Protein AF-A0A6J0RKH7-F1 (afdb_monomer_lite)

Structure (mmCIF, N/CA/C/O backbone):
data_AF-A0A6J0RKH7-F1
#
_entry.id   AF-A0A6J0RKH7-F1
#
loop_
_atom_site.group_PDB
_atom_site.id
_atom_site.type_symbol
_atom_site.label_atom_id
_atom_site.label_alt_id
_atom_site.label_comp_id
_atom_site.label_asym_id
_atom_site.label_entity_id
_atom_site.label_seq_id
_atom_site.pdbx_PDB_ins_code
_atom_site.Cartn_x
_atom_site.Cartn_y
_atom_site.Cartn_z
_atom_site.occupancy
_atom_site.B_iso_or_equiv
_atom_site.auth_seq_id
_atom_site.auth_comp_id
_atom_site.auth_asym_id
_atom_site.auth_atom_id
_atom_site.pdbx_PDB_model_num
ATOM 1 N N . MET A 1 1 ? 40.308 31.514 -19.635 1.00 60.50 1 MET A N 1
ATOM 2 C CA . MET A 1 1 ? 39.894 30.374 -18.777 1.00 60.50 1 MET A CA 1
ATOM 3 C C . MET A 1 1 ? 38.457 29.921 -19.047 1.00 60.50 1 MET A C 1
ATOM 5 O O . MET A 1 1 ? 38.252 28.717 -19.112 1.00 60.50 1 MET A O 1
ATOM 9 N N . LEU A 1 2 ? 37.500 30.824 -19.318 1.00 57.53 2 LEU A N 1
ATOM 10 C CA . LEU A 1 2 ? 36.112 30.461 -19.668 1.00 57.53 2 LEU A CA 1
ATOM 11 C C . LEU A 1 2 ? 35.968 29.536 -20.896 1.00 57.53 2 LEU A C 1
ATOM 13 O O . LEU A 1 2 ? 35.188 28.592 -20.856 1.00 57.53 2 LEU A O 1
ATOM 17 N N . LEU A 1 3 ? 36.764 29.734 -21.955 1.00 52.84 3 LEU A N 1
ATOM 18 C CA . LEU A 1 3 ? 36.674 28.907 -23.171 1.00 52.84 3 LEU A CA 1
ATOM 19 C C . LEU A 1 3 ? 37.065 27.434 -22.934 1.00 52.84 3 LEU A C 1
ATOM 21 O O . LEU A 1 3 ? 36.465 26.540 -23.517 1.00 52.84 3 LEU A O 1
ATOM 25 N N . LYS A 1 4 ? 38.017 27.162 -22.027 1.00 55.16 4 LYS A N 1
ATOM 26 C CA . LYS A 1 4 ? 38.410 25.788 -21.658 1.00 55.16 4 LYS A CA 1
ATOM 27 C C . LYS A 1 4 ? 37.327 25.083 -20.828 1.00 55.16 4 LYS A C 1
ATOM 29 O O . LYS A 1 4 ? 37.136 23.887 -21.008 1.00 55.16 4 LYS A O 1
ATOM 34 N N . MET A 1 5 ? 36.593 25.824 -19.987 1.00 59.97 5 MET A N 1
ATOM 35 C CA . MET A 1 5 ? 35.476 25.280 -19.200 1.00 59.97 5 MET A CA 1
ATOM 36 C C . MET A 1 5 ? 34.247 24.939 -20.060 1.00 59.97 5 MET A C 1
ATOM 38 O O . MET A 1 5 ? 33.588 23.927 -19.823 1.00 59.97 5 MET A O 1
ATOM 42 N N . LEU A 1 6 ? 33.966 25.736 -21.097 1.00 59.28 6 LEU A N 1
ATOM 43 C CA . LEU A 1 6 ? 32.881 25.460 -22.048 1.00 59.28 6 LEU A CA 1
ATOM 44 C C . LEU A 1 6 ? 33.163 24.219 -22.910 1.00 59.28 6 LEU A C 1
ATOM 46 O O . LEU A 1 6 ? 32.256 23.427 -23.155 1.00 59.28 6 LEU A O 1
ATOM 50 N N . ILE A 1 7 ? 34.423 24.009 -23.311 1.00 64.06 7 ILE A N 1
ATOM 51 C CA . ILE A 1 7 ? 34.843 22.814 -24.062 1.00 64.06 7 ILE A CA 1
ATOM 52 C C . ILE A 1 7 ? 34.733 21.552 -23.190 1.00 64.06 7 ILE A C 1
ATOM 54 O O . ILE A 1 7 ? 34.280 20.520 -23.670 1.00 64.06 7 ILE A O 1
ATOM 58 N N . SER A 1 8 ? 35.072 21.610 -21.897 1.00 63.50 8 SER A N 1
ATOM 59 C CA . SER A 1 8 ? 34.894 20.453 -21.005 1.00 63.50 8 SER A CA 1
ATOM 60 C C . SER A 1 8 ? 33.424 20.078 -20.779 1.00 63.50 8 SER A C 1
ATOM 62 O O . SER A 1 8 ? 33.112 18.893 -20.705 1.00 63.50 8 SER A O 1
ATOM 64 N N . LEU A 1 9 ? 32.510 21.054 -20.712 1.00 61.41 9 LEU A N 1
ATOM 65 C CA . LEU A 1 9 ? 31.075 20.802 -20.512 1.00 61.41 9 LEU A CA 1
ATOM 66 C C . LEU A 1 9 ? 30.407 20.187 -21.755 1.00 61.41 9 LEU A C 1
ATOM 68 O O . LEU A 1 9 ? 29.564 19.292 -21.639 1.00 61.41 9 LEU A O 1
ATOM 72 N N . SER A 1 10 ? 30.794 20.646 -22.950 1.00 64.38 10 SER A N 1
ATOM 73 C CA . SER A 1 10 ? 30.272 20.115 -24.214 1.00 64.38 10 SER A CA 1
ATOM 74 C C . SER A 1 10 ? 30.791 18.706 -24.498 1.00 64.38 10 SER A C 1
ATOM 76 O O . SER A 1 10 ? 30.010 17.846 -24.901 1.00 64.38 10 SER A O 1
ATOM 78 N N . VAL A 1 11 ? 32.067 18.433 -24.207 1.00 62.44 11 VAL A N 1
ATOM 79 C CA . VAL A 1 11 ? 32.654 17.088 -24.308 1.00 62.44 11 VAL A CA 1
ATOM 80 C C . VAL A 1 11 ? 32.016 16.132 -23.295 1.00 62.44 11 VAL A C 1
ATOM 82 O O . VAL A 1 11 ? 31.722 14.991 -23.632 1.00 62.44 11 VAL A O 1
ATOM 85 N N . LEU A 1 12 ? 31.715 16.587 -22.075 1.00 59.66 12 LEU A N 1
ATOM 86 C CA . LEU A 1 12 ? 31.004 15.758 -21.098 1.00 59.66 12 LEU A CA 1
ATOM 87 C C . LEU A 1 12 ? 29.595 15.384 -21.594 1.00 59.66 12 LEU A C 1
ATOM 89 O O . LEU A 1 12 ? 29.190 14.229 -21.495 1.00 59.66 12 LEU A O 1
ATOM 93 N N . SER A 1 13 ? 28.878 16.334 -22.200 1.00 57.38 13 SER A N 1
ATOM 94 C CA . SER A 1 13 ? 27.532 16.109 -22.747 1.00 57.38 13 SER A CA 1
ATOM 95 C C . SER A 1 13 ? 27.529 15.134 -23.932 1.00 57.38 13 SER A C 1
ATOM 97 O O . SER A 1 13 ? 26.639 14.292 -24.041 1.00 57.38 13 SER A O 1
ATOM 99 N N . THR A 1 14 ? 28.535 15.190 -24.810 1.00 58.41 14 THR A N 1
ATOM 100 C CA . THR A 1 14 ? 28.646 14.241 -25.930 1.00 58.41 14 THR A CA 1
ATOM 101 C C . THR A 1 14 ? 29.027 12.836 -25.463 1.00 58.41 14 THR A C 1
ATOM 103 O O . THR A 1 14 ? 28.493 11.863 -25.990 1.00 58.41 14 THR A O 1
ATOM 106 N N . VAL A 1 15 ? 29.865 12.702 -24.430 1.00 54.69 15 VAL A N 1
ATOM 107 C CA . VAL A 1 15 ? 30.224 11.400 -23.837 1.00 54.69 15 VAL A CA 1
ATOM 108 C C . VAL A 1 15 ? 29.037 10.758 -23.096 1.00 54.69 15 VAL A C 1
ATOM 110 O O . VAL A 1 15 ? 28.834 9.544 -23.202 1.00 54.69 15 VAL A O 1
ATOM 113 N N . ILE A 1 16 ? 28.190 11.552 -22.425 1.00 53.47 16 ILE A N 1
ATOM 114 C CA . ILE A 1 16 ? 26.927 11.074 -21.826 1.00 53.47 16 ILE A CA 1
ATOM 115 C C . ILE A 1 16 ? 25.991 10.515 -22.912 1.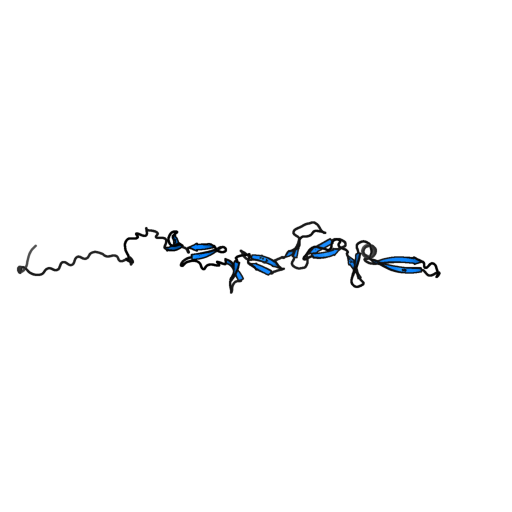00 53.47 16 ILE A C 1
ATOM 117 O O . ILE A 1 16 ? 25.418 9.437 -22.743 1.00 53.47 16 ILE A O 1
ATOM 121 N N . ASN A 1 17 ? 25.893 11.184 -24.064 1.00 49.06 17 ASN A N 1
ATOM 122 C CA . ASN A 1 17 ? 25.061 10.730 -25.185 1.00 49.06 17 ASN A CA 1
ATOM 123 C C . ASN A 1 17 ? 25.571 9.434 -25.850 1.00 49.06 17 ASN A C 1
ATOM 125 O O . ASN A 1 17 ? 24.768 8.665 -26.371 1.00 49.06 17 ASN A O 1
ATOM 129 N N . LEU A 1 18 ? 26.880 9.145 -25.813 1.00 50.97 18 LEU A N 1
ATOM 130 C CA . LEU A 1 18 ? 27.443 7.908 -26.381 1.00 50.97 18 LEU A CA 1
ATOM 131 C C . LEU A 1 18 ? 27.245 6.665 -25.493 1.00 50.97 18 LEU A C 1
ATOM 133 O O . LEU A 1 18 ? 27.292 5.546 -25.997 1.00 50.97 18 LEU A O 1
ATOM 137 N N . THR A 1 19 ? 27.031 6.839 -24.187 1.00 53.91 19 THR A N 1
ATOM 138 C CA . THR A 1 19 ? 26.958 5.739 -23.201 1.00 53.91 19 THR A CA 1
ATOM 139 C C . THR A 1 19 ? 25.534 5.405 -22.741 1.00 53.91 19 THR A C 1
ATOM 141 O O . THR A 1 19 ? 25.337 4.433 -22.016 1.00 53.91 19 THR A O 1
ATOM 144 N N . THR A 1 20 ? 24.529 6.163 -23.189 1.00 62.16 20 THR A N 1
ATOM 145 C CA . THR A 1 20 ? 23.122 6.038 -22.753 1.00 62.16 20 THR A CA 1
ATOM 146 C C . THR A 1 20 ? 22.148 5.666 -23.876 1.00 62.16 20 THR A C 1
ATOM 148 O O . THR A 1 20 ? 20.932 5.720 -23.686 1.00 62.16 20 THR A O 1
ATOM 151 N N . SER A 1 21 ? 22.648 5.260 -25.050 1.00 77.50 21 SER A N 1
ATOM 152 C CA . SER A 1 21 ? 21.770 4.880 -26.161 1.00 77.50 21 SER A CA 1
ATOM 153 C C . SER A 1 21 ? 20.966 3.619 -25.826 1.00 77.50 21 SER A C 1
ATOM 155 O O . SER A 1 21 ? 21.530 2.558 -25.572 1.00 77.50 21 SER A O 1
ATOM 157 N N . GLN A 1 22 ? 19.638 3.731 -25.858 1.00 89.44 22 GLN A N 1
ATOM 158 C CA . GLN A 1 22 ? 18.698 2.621 -25.629 1.00 89.44 22 GLN A CA 1
ATOM 159 C C . GLN A 1 22 ? 18.588 1.712 -26.871 1.00 89.44 22 GLN A C 1
ATOM 161 O O . GLN A 1 22 ? 18.232 0.533 -26.777 1.00 89.44 22 GLN A O 1
ATOM 166 N N . SER A 1 23 ? 18.960 2.257 -28.035 1.00 92.56 23 SER A N 1
ATOM 167 C CA . SER A 1 23 ? 18.924 1.604 -29.344 1.00 92.56 23 SER A CA 1
ATOM 168 C C . SER A 1 23 ? 20.335 1.424 -29.907 1.00 92.56 23 SER A C 1
ATOM 170 O O . SER A 1 23 ? 21.159 2.339 -29.901 1.00 92.56 23 SER A O 1
ATOM 172 N N . CYS A 1 24 ? 20.601 0.234 -30.426 1.00 90.75 24 CYS A N 1
ATOM 173 C CA . CYS A 1 24 ? 21.854 -0.204 -31.020 1.00 90.75 24 CYS A CA 1
ATOM 174 C C . CYS A 1 24 ? 21.627 -0.535 -32.503 1.00 90.75 24 CYS A C 1
ATOM 176 O O . CYS A 1 24 ? 20.501 -0.785 -32.934 1.00 90.75 24 CYS A O 1
ATOM 178 N N . THR A 1 25 ? 22.692 -0.546 -33.307 1.00 90.94 25 THR A N 1
ATOM 179 C CA . THR A 1 25 ? 22.610 -0.937 -34.722 1.00 90.94 25 THR A CA 1
ATOM 180 C C . THR A 1 25 ? 23.636 -2.010 -35.057 1.00 90.94 25 THR A C 1
ATOM 182 O O . THR A 1 25 ? 24.748 -2.009 -34.533 1.00 90.94 25 THR A O 1
ATOM 185 N N . LYS A 1 26 ? 23.266 -2.947 -35.934 1.00 90.62 26 LYS A N 1
ATOM 186 C CA . LYS A 1 26 ? 24.167 -3.967 -36.489 1.00 90.62 26 LYS A CA 1
ATOM 187 C C . LYS A 1 26 ? 24.161 -3.879 -38.012 1.00 90.62 26 LYS A C 1
ATOM 189 O O . LYS A 1 26 ? 23.120 -3.642 -38.623 1.00 90.62 26 LYS A O 1
ATOM 194 N N . LYS A 1 27 ? 25.322 -4.084 -38.638 1.00 90.44 27 LYS A N 1
ATOM 195 C CA . LYS A 1 27 ? 25.435 -4.179 -40.099 1.00 90.44 27 LYS A CA 1
ATOM 196 C C . LYS A 1 27 ? 25.226 -5.627 -40.522 1.00 90.44 27 LYS A C 1
ATOM 198 O O . LYS A 1 27 ? 25.991 -6.504 -40.127 1.00 90.44 27 LYS A O 1
ATOM 203 N N . ARG A 1 28 ? 24.213 -5.875 -41.345 1.00 84.94 28 ARG A N 1
ATOM 204 C CA . ARG A 1 28 ? 23.954 -7.168 -41.973 1.00 84.94 28 ARG A CA 1
ATOM 205 C C . ARG A 1 28 ? 24.349 -7.075 -43.445 1.00 84.94 28 ARG A C 1
ATOM 207 O O . ARG A 1 28 ? 23.846 -6.224 -44.174 1.00 84.94 28 ARG A O 1
ATOM 214 N N . ARG A 1 29 ? 25.277 -7.932 -43.876 1.00 82.94 29 ARG A N 1
ATOM 215 C CA . ARG A 1 29 ? 25.676 -8.043 -45.285 1.00 82.94 29 ARG A CA 1
ATOM 216 C C . ARG A 1 29 ? 24.746 -9.032 -45.981 1.00 82.94 29 ARG A C 1
ATOM 218 O O . ARG A 1 29 ? 24.657 -10.182 -45.548 1.00 82.94 29 ARG A O 1
ATOM 225 N N . ASP A 1 30 ? 24.080 -8.604 -47.047 1.00 81.75 30 ASP A N 1
ATOM 226 C CA . ASP A 1 30 ? 23.293 -9.513 -47.875 1.00 81.75 30 ASP A CA 1
ATOM 227 C C . ASP A 1 30 ? 24.241 -10.341 -48.757 1.00 81.75 30 ASP A C 1
ATOM 229 O O . ASP A 1 30 ? 25.153 -9.819 -49.387 1.00 81.75 30 ASP A O 1
ATOM 233 N N . LYS A 1 31 ? 24.071 -11.668 -48.791 1.00 81.12 31 LYS A N 1
ATOM 234 C CA . LYS A 1 31 ? 24.980 -12.556 -49.547 1.00 81.12 31 LYS A CA 1
ATOM 235 C C . LYS A 1 31 ? 24.792 -12.447 -51.070 1.00 81.12 31 LYS A C 1
ATOM 237 O O . LYS A 1 31 ? 25.692 -12.800 -51.822 1.00 81.12 31 LYS A O 1
ATOM 242 N N . TYR A 1 32 ? 23.628 -11.968 -51.510 1.00 81.38 32 TYR A N 1
ATOM 243 C CA . TYR A 1 32 ? 23.196 -11.966 -52.916 1.00 81.38 32 TYR A CA 1
ATOM 244 C C . TYR A 1 32 ? 23.136 -10.573 -53.552 1.00 81.38 32 TYR A C 1
ATOM 246 O O . TYR A 1 32 ? 23.024 -10.453 -54.768 1.00 81.38 32 TYR A O 1
ATOM 254 N N . LYS A 1 33 ? 23.212 -9.515 -52.745 1.00 77.31 33 LYS A N 1
ATOM 255 C CA . LYS A 1 33 ? 23.342 -8.129 -53.196 1.00 77.31 33 LYS A CA 1
ATOM 256 C C . LYS A 1 33 ? 24.586 -7.584 -52.516 1.00 77.31 33 LYS A C 1
ATOM 258 O O . LYS A 1 33 ? 24.729 -7.787 -51.320 1.00 77.31 33 LYS A O 1
ATOM 263 N N . TYR A 1 34 ? 25.467 -6.896 -53.238 1.00 79.12 34 TYR A N 1
ATOM 264 C CA . TYR A 1 34 ? 26.626 -6.170 -52.682 1.00 79.12 34 TYR A CA 1
ATOM 265 C C . TYR A 1 34 ? 26.200 -4.975 -51.784 1.00 79.12 34 TYR A C 1
ATOM 267 O O . TYR A 1 34 ? 26.840 -3.930 -51.756 1.00 79.12 34 TYR A O 1
ATOM 275 N N . ASP A 1 35 ? 25.094 -5.123 -51.060 1.00 83.19 35 ASP A N 1
ATOM 276 C CA . ASP A 1 35 ? 24.411 -4.131 -50.250 1.00 83.19 35 ASP A CA 1
ATOM 277 C C . ASP A 1 35 ? 24.558 -4.500 -48.764 1.00 83.19 35 ASP A C 1
ATOM 279 O O . ASP A 1 35 ? 24.538 -5.673 -48.372 1.00 83.19 35 ASP A O 1
ATOM 283 N N . THR A 1 36 ? 24.769 -3.487 -47.927 1.00 84.06 36 THR A N 1
ATOM 284 C CA . THR A 1 36 ? 24.934 -3.643 -46.478 1.00 84.06 36 THR A CA 1
ATOM 285 C C . THR A 1 36 ? 23.805 -2.903 -45.790 1.00 84.06 36 THR A C 1
ATOM 287 O O . THR A 1 36 ? 23.757 -1.676 -45.813 1.00 84.06 36 THR A O 1
ATOM 290 N N . ARG A 1 37 ? 22.914 -3.645 -45.134 1.00 85.69 37 ARG A N 1
ATOM 291 C CA . ARG A 1 37 ? 21.775 -3.072 -44.418 1.00 85.69 37 ARG A CA 1
ATOM 292 C C . ARG A 1 37 ? 22.127 -2.846 -42.956 1.00 85.69 37 ARG A C 1
ATOM 294 O O . ARG A 1 37 ? 22.734 -3.704 -42.315 1.00 85.69 37 ARG A O 1
ATOM 301 N N . THR A 1 38 ? 21.724 -1.700 -42.423 1.00 88.25 38 THR A N 1
ATOM 302 C CA . THR A 1 38 ? 21.826 -1.400 -40.992 1.00 88.25 38 THR A CA 1
ATOM 303 C C . THR A 1 38 ? 20.489 -1.716 -40.338 1.00 88.25 38 THR A C 1
ATOM 305 O O . THR A 1 38 ? 19.468 -1.153 -40.716 1.00 88.25 38 THR A O 1
ATOM 308 N N . GLU A 1 39 ? 20.491 -2.624 -39.369 1.00 89.00 39 GLU A N 1
ATOM 309 C CA . GLU A 1 39 ? 19.303 -3.028 -38.615 1.00 89.00 39 GLU A CA 1
ATOM 310 C C . GLU A 1 39 ? 19.404 -2.474 -37.191 1.00 89.00 39 GLU A C 1
ATOM 312 O O . GLU A 1 39 ? 20.446 -2.630 -36.544 1.00 89.00 39 GLU A O 1
ATOM 317 N N . SER A 1 40 ? 18.347 -1.817 -36.710 1.00 89.81 40 SER A N 1
ATOM 318 C CA . SER A 1 40 ? 18.253 -1.327 -35.334 1.00 89.81 40 SER A CA 1
ATOM 319 C C . SER A 1 40 ? 17.665 -2.391 -34.406 1.00 89.81 40 SER A C 1
ATOM 321 O O . SER A 1 40 ? 16.797 -3.171 -34.790 1.00 89.81 40 SER A O 1
ATOM 323 N N . TYR A 1 41 ? 18.155 -2.436 -33.172 1.00 91.12 41 TYR A N 1
ATOM 324 C CA . TYR A 1 41 ? 17.668 -3.323 -32.118 1.00 91.12 41 TYR A CA 1
ATOM 325 C C . TYR A 1 41 ? 17.915 -2.689 -30.744 1.00 91.12 41 TYR A C 1
ATOM 327 O O . TYR A 1 41 ? 18.723 -1.772 -30.623 1.00 91.12 41 TYR A O 1
ATOM 335 N N . CYS A 1 42 ? 17.238 -3.157 -29.698 1.00 93.31 42 CYS A N 1
ATOM 336 C CA . CYS A 1 42 ? 17.449 -2.619 -28.354 1.00 93.31 42 CYS A CA 1
ATOM 337 C C . CYS A 1 42 ? 18.785 -3.085 -27.768 1.00 93.31 42 CYS A C 1
ATOM 339 O O . CYS A 1 42 ? 19.150 -4.257 -27.887 1.00 93.31 42 CYS A O 1
ATOM 341 N N . CYS A 1 43 ? 19.521 -2.166 -27.144 1.00 92.50 43 CYS A N 1
ATOM 342 C CA . CYS A 1 43 ? 20.785 -2.494 -26.491 1.00 92.50 43 CYS A CA 1
ATOM 343 C C . CYS A 1 43 ? 20.570 -3.437 -25.291 1.00 92.50 43 CYS A C 1
ATOM 345 O O . CYS A 1 43 ? 19.451 -3.621 -24.807 1.00 92.50 43 CYS A O 1
ATOM 347 N N . ALA A 1 44 ? 21.651 -4.042 -24.788 1.00 90.69 44 ALA A N 1
ATOM 348 C CA . ALA A 1 44 ? 21.582 -4.944 -23.639 1.00 90.69 44 ALA A CA 1
ATOM 349 C C . ALA A 1 44 ? 20.910 -4.262 -22.433 1.00 90.69 44 ALA A C 1
ATOM 351 O O . ALA A 1 44 ? 21.258 -3.141 -22.069 1.00 90.69 44 ALA A O 1
ATOM 352 N N . GLY A 1 45 ? 19.943 -4.949 -21.821 1.00 90.88 45 GLY A N 1
ATOM 353 C CA . GLY A 1 45 ? 19.157 -4.396 -20.720 1.00 90.88 45 GLY A CA 1
ATOM 354 C C . GLY A 1 45 ? 17.945 -3.566 -21.146 1.00 90.88 45 GLY A C 1
ATOM 355 O O . GLY A 1 45 ? 17.230 -3.096 -20.270 1.00 90.88 45 GLY A O 1
ATOM 356 N N . TYR A 1 46 ? 17.672 -3.421 -22.444 1.00 92.69 46 TYR A N 1
ATOM 357 C CA . TYR A 1 46 ? 16.469 -2.781 -22.974 1.00 92.69 46 TYR A CA 1
ATOM 358 C C . TYR A 1 46 ? 15.607 -3.791 -23.734 1.00 92.69 46 TYR A C 1
ATOM 360 O O . TYR A 1 46 ? 16.106 -4.762 -24.302 1.00 92.69 46 TYR A O 1
ATOM 368 N N . VAL A 1 47 ? 14.299 -3.556 -23.754 1.00 93.12 47 VAL A N 1
ATOM 369 C CA . VAL A 1 47 ? 13.315 -4.367 -24.480 1.00 93.12 47 VAL A CA 1
ATOM 370 C C . VAL A 1 47 ? 12.411 -3.469 -25.310 1.00 93.12 47 VAL A C 1
ATOM 372 O O . VAL A 1 47 ? 12.122 -2.339 -24.923 1.00 93.12 47 VAL A O 1
ATOM 375 N N . MET A 1 48 ? 11.957 -3.975 -26.454 1.00 92.31 48 MET A N 1
ATOM 376 C CA . MET A 1 48 ? 11.052 -3.240 -27.333 1.00 92.31 48 MET A CA 1
ATOM 377 C C . MET A 1 48 ? 9.631 -3.263 -26.758 1.00 92.31 48 MET A C 1
ATOM 379 O O . MET A 1 48 ? 9.060 -4.335 -26.554 1.00 92.31 48 MET A O 1
ATOM 383 N N . ARG A 1 49 ? 9.053 -2.088 -26.506 1.00 92.06 49 ARG A N 1
ATOM 384 C CA . ARG A 1 49 ? 7.640 -1.902 -26.147 1.00 92.06 49 ARG A CA 1
ATOM 385 C C . ARG A 1 49 ? 7.095 -0.710 -26.927 1.00 92.06 49 ARG A C 1
ATOM 387 O O . ARG A 1 49 ? 7.705 0.348 -26.910 1.00 92.06 49 ARG A O 1
ATOM 394 N N . ASN A 1 50 ? 5.965 -0.880 -27.615 1.00 92.25 50 ASN A N 1
ATOM 395 C CA . ASN A 1 50 ? 5.327 0.174 -28.421 1.00 92.25 50 ASN A CA 1
ATOM 396 C C . ASN A 1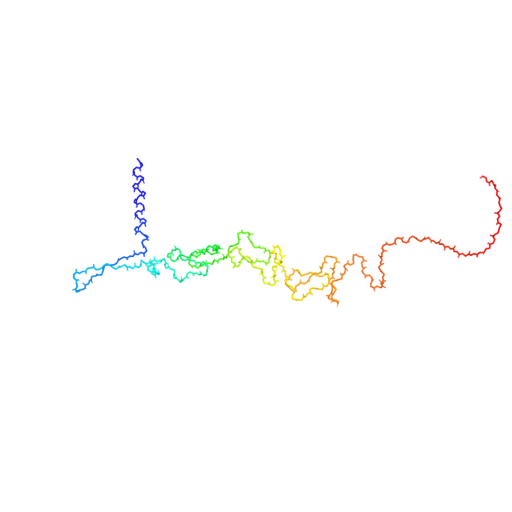 50 ? 6.286 0.873 -29.413 1.00 92.25 50 ASN A C 1
ATOM 398 O O . ASN A 1 50 ? 6.276 2.091 -29.526 1.00 92.25 50 ASN A O 1
ATOM 402 N N . ASN A 1 51 ? 7.121 0.103 -30.125 1.00 90.12 51 ASN A N 1
ATOM 403 C CA . ASN A 1 51 ? 8.169 0.595 -31.039 1.00 90.12 51 ASN A CA 1
ATOM 404 C C . ASN A 1 51 ? 9.294 1.429 -30.394 1.00 90.12 51 ASN A C 1
ATOM 406 O O . ASN A 1 51 ? 10.116 1.996 -31.112 1.00 90.12 51 ASN A O 1
ATOM 410 N N . GLU A 1 52 ? 9.399 1.444 -29.067 1.00 92.06 52 GLU A N 1
ATOM 411 C CA . GLU A 1 52 ? 10.474 2.114 -28.336 1.00 92.06 52 GLU A CA 1
ATOM 412 C C . GLU A 1 52 ? 11.297 1.101 -27.534 1.00 92.06 52 GLU A C 1
ATOM 414 O O . GLU A 1 52 ? 10.774 0.126 -26.990 1.00 92.06 52 GLU A O 1
ATOM 419 N N . CYS A 1 53 ? 12.611 1.313 -27.465 1.00 93.12 53 CYS A N 1
ATOM 420 C CA . CYS A 1 53 ? 13.468 0.548 -26.566 1.00 93.12 53 CYS A CA 1
ATOM 421 C C . CYS A 1 53 ? 13.372 1.163 -25.177 1.00 93.12 53 CYS A C 1
ATOM 423 O O . CYS A 1 53 ? 13.802 2.292 -24.994 1.00 93.12 53 CYS A O 1
ATOM 425 N N . VAL A 1 54 ? 12.820 0.424 -24.217 1.00 91.81 54 VAL A N 1
ATOM 426 C CA . VAL A 1 54 ? 12.666 0.860 -22.822 1.00 91.81 54 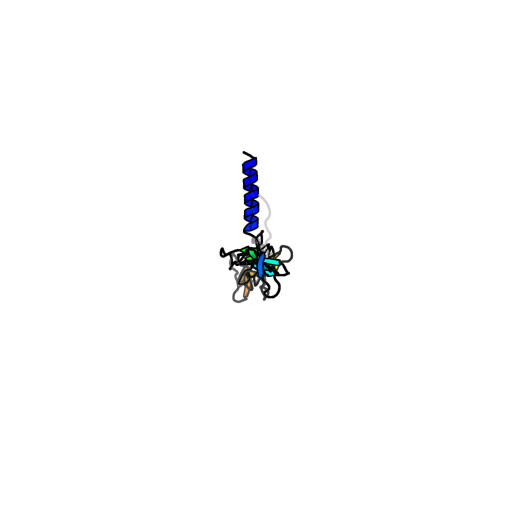VAL A CA 1
ATOM 427 C C . VAL A 1 54 ? 13.473 -0.037 -21.896 1.00 91.81 54 VAL A C 1
ATOM 429 O O . VAL A 1 54 ? 13.805 -1.169 -22.254 1.00 91.81 54 VAL A O 1
ATOM 432 N N . SER A 1 55 ? 13.799 0.443 -20.696 1.00 93.25 55 SER A N 1
ATOM 433 C CA . SER A 1 55 ? 14.565 -0.350 -19.736 1.00 93.25 55 SER A CA 1
ATOM 434 C C . SER A 1 55 ? 13.862 -1.665 -19.395 1.00 93.25 55 SER A C 1
ATOM 436 O O . SER A 1 55 ? 12.676 -1.698 -19.060 1.00 93.25 55 SER A O 1
ATOM 438 N N . ALA A 1 56 ? 14.619 -2.754 -19.450 1.00 93.81 56 ALA A N 1
ATOM 439 C CA . ALA A 1 56 ? 14.175 -4.078 -19.068 1.00 93.81 56 ALA A CA 1
ATOM 440 C C . ALA A 1 56 ? 14.389 -4.285 -17.569 1.00 93.81 56 ALA A C 1
ATOM 442 O O . ALA A 1 56 ? 15.483 -4.068 -17.047 1.00 93.81 56 ALA A O 1
ATOM 443 N N . CYS A 1 57 ? 13.347 -4.756 -16.896 1.00 93.00 57 CYS A N 1
ATOM 444 C CA . CYS A 1 57 ? 13.411 -5.272 -15.539 1.00 93.00 57 CYS A CA 1
ATOM 445 C C . CYS A 1 57 ? 12.933 -6.724 -15.594 1.00 93.00 57 CYS A C 1
ATOM 447 O O . CYS A 1 57 ? 11.809 -6.980 -16.028 1.00 93.00 57 CYS A O 1
ATOM 449 N N . VAL A 1 58 ? 13.821 -7.661 -15.245 1.00 90.31 58 VAL A N 1
ATOM 450 C CA . VAL A 1 58 ? 13.537 -9.104 -15.246 1.00 90.31 58 VAL A CA 1
ATOM 451 C C . VAL A 1 58 ? 13.903 -9.698 -13.873 1.00 90.31 58 VAL A C 1
ATOM 453 O O . VAL A 1 58 ? 15.066 -9.557 -13.478 1.00 90.31 58 VAL A O 1
ATOM 456 N N . PRO A 1 59 ? 12.958 -10.348 -13.158 1.00 89.69 59 PRO A N 1
ATOM 457 C CA . PRO A 1 59 ? 11.517 -10.373 -13.453 1.00 89.69 59 PRO A CA 1
ATOM 458 C C . PRO A 1 59 ? 10.910 -8.954 -13.452 1.00 89.69 59 PRO A C 1
ATOM 460 O O . PRO A 1 59 ? 11.584 -7.983 -13.103 1.00 89.69 59 PRO A O 1
ATOM 463 N N . ASN A 1 60 ? 9.660 -8.817 -13.909 1.00 91.62 60 ASN A N 1
ATOM 464 C CA . ASN A 1 60 ? 8.975 -7.521 -13.884 1.00 91.62 60 ASN A CA 1
ATOM 465 C C . ASN A 1 60 ? 8.983 -6.938 -12.464 1.00 91.62 60 ASN A C 1
ATOM 467 O O . ASN A 1 60 ? 8.950 -7.681 -11.484 1.00 91.62 60 ASN A O 1
ATOM 471 N N . CYS A 1 61 ? 9.002 -5.609 -12.374 1.00 93.69 61 CYS A N 1
ATOM 472 C CA . CYS A 1 61 ? 8.979 -4.926 -11.089 1.00 93.69 61 CYS A CA 1
ATOM 473 C C . CYS A 1 61 ? 7.732 -5.306 -10.258 1.00 93.69 61 CYS A C 1
ATOM 475 O O . CYS A 1 61 ? 6.666 -5.536 -10.841 1.00 93.69 61 CYS A O 1
ATOM 477 N N . PRO A 1 62 ? 7.854 -5.352 -8.919 1.00 93.88 62 PRO A N 1
ATOM 478 C CA . PRO A 1 62 ? 6.770 -5.723 -8.008 1.00 93.88 62 PRO A CA 1
ATOM 479 C C . PRO A 1 62 ? 5.605 -4.717 -8.022 1.00 93.88 62 PRO A C 1
ATOM 481 O O . PRO A 1 62 ? 5.678 -3.650 -8.641 1.00 93.88 62 PRO A O 1
ATOM 484 N N . ALA A 1 63 ? 4.507 -5.050 -7.338 1.00 94.56 63 ALA A N 1
ATOM 485 C CA . ALA A 1 63 ? 3.312 -4.206 -7.281 1.00 94.56 63 ALA A CA 1
ATOM 486 C C . ALA A 1 63 ? 3.628 -2.766 -6.833 1.00 94.56 63 ALA A C 1
ATOM 488 O O . ALA A 1 63 ? 4.540 -2.522 -6.045 1.00 94.56 63 ALA A O 1
ATOM 489 N N . ASN A 1 64 ? 2.864 -1.803 -7.356 1.00 95.88 64 ASN A N 1
ATOM 490 C CA . ASN A 1 64 ? 3.018 -0.372 -7.062 1.00 95.88 64 ASN A CA 1
ATOM 491 C C . ASN A 1 64 ? 4.400 0.212 -7.400 1.00 95.88 64 ASN A C 1
ATOM 493 O O . ASN A 1 64 ? 4.803 1.238 -6.849 1.00 95.88 64 ASN A O 1
ATOM 497 N N . SER A 1 65 ? 5.113 -0.396 -8.348 1.00 95.81 65 SER A N 1
ATOM 498 C CA . SER A 1 65 ? 6.406 0.094 -8.815 1.00 95.81 65 SER A CA 1
ATOM 499 C C . SER A 1 65 ? 6.535 0.088 -10.337 1.00 95.81 65 SER A C 1
ATOM 501 O O . SER A 1 65 ? 5.739 -0.519 -11.056 1.00 95.81 65 SER A O 1
ATOM 503 N N . ARG A 1 66 ? 7.548 0.801 -10.839 1.00 94.94 66 ARG A N 1
ATOM 504 C CA . ARG A 1 66 ? 7.885 0.881 -12.264 1.00 94.94 66 ARG A CA 1
ATOM 505 C C . ARG A 1 66 ? 9.388 0.788 -12.498 1.00 94.94 66 ARG A C 1
ATOM 507 O O . ARG A 1 66 ? 10.185 1.204 -11.657 1.00 94.94 66 ARG A O 1
ATOM 514 N N . CYS A 1 67 ? 9.758 0.293 -13.674 1.00 93.81 67 CYS A N 1
ATOM 515 C CA . CYS A 1 67 ? 11.142 0.206 -14.134 1.00 93.81 67 CYS A CA 1
ATOM 516 C C . CYS A 1 67 ? 11.616 1.602 -14.576 1.00 93.81 67 CYS A C 1
ATOM 518 O O . CYS A 1 67 ? 11.068 2.153 -15.529 1.00 93.81 67 CYS A O 1
ATOM 520 N N . THR A 1 68 ? 12.585 2.196 -13.874 1.00 92.62 68 THR A N 1
ATOM 521 C CA . THR A 1 68 ? 13.158 3.521 -14.219 1.00 92.62 68 THR A CA 1
ATOM 522 C C . THR A 1 68 ? 14.571 3.447 -14.769 1.00 92.62 68 THR A C 1
ATOM 524 O O . THR A 1 68 ? 15.062 4.411 -15.351 1.00 92.62 68 THR A O 1
ATOM 527 N N . ASN A 1 69 ? 15.238 2.314 -14.587 1.00 91.75 69 ASN A N 1
ATOM 528 C CA . ASN A 1 69 ? 16.483 1.994 -15.264 1.00 91.75 69 ASN A CA 1
ATOM 529 C C . ASN A 1 69 ? 16.514 0.489 -15.522 1.00 91.75 69 ASN A C 1
ATOM 531 O O . ASN A 1 69 ? 15.688 -0.249 -14.979 1.00 91.75 69 ASN A O 1
ATOM 535 N N . VAL A 1 70 ? 17.471 0.033 -16.330 1.00 91.50 70 VAL A N 1
ATOM 536 C CA . VAL A 1 70 ? 17.756 -1.385 -16.516 1.00 91.50 70 VAL A CA 1
ATOM 537 C C . VAL A 1 70 ? 17.831 -2.012 -15.140 1.00 91.50 70 VAL A C 1
ATOM 539 O O . VAL A 1 70 ? 18.698 -1.668 -14.334 1.00 91.50 70 VAL A O 1
ATOM 542 N N . ASN A 1 71 ? 16.901 -2.925 -14.876 1.00 91.50 71 ASN A N 1
ATOM 543 C CA . ASN A 1 71 ? 16.880 -3.703 -13.657 1.00 91.50 71 ASN A CA 1
ATOM 544 C C . ASN A 1 71 ? 16.798 -2.888 -12.351 1.00 91.50 71 ASN A C 1
ATOM 546 O O . ASN A 1 71 ? 17.205 -3.361 -11.289 1.00 91.50 71 ASN A O 1
ATOM 550 N N . LYS A 1 72 ? 16.269 -1.667 -12.427 1.00 93.38 72 LYS A N 1
ATOM 551 C CA . LYS A 1 72 ? 16.035 -0.794 -11.282 1.00 93.38 72 LYS A CA 1
ATOM 552 C C . LYS A 1 72 ? 14.564 -0.423 -11.240 1.00 93.38 72 LYS A C 1
ATOM 554 O O . LYS A 1 72 ? 14.062 0.298 -12.107 1.00 93.38 72 LYS A O 1
ATOM 559 N N . CYS A 1 73 ? 13.900 -0.892 -10.200 1.00 94.25 73 CYS A N 1
ATOM 560 C CA . CYS A 1 73 ? 12.526 -0.560 -9.902 1.00 94.25 73 CYS A CA 1
ATOM 561 C C . CYS A 1 73 ? 12.486 0.637 -8.948 1.00 94.25 73 CYS A C 1
ATOM 563 O O . CYS A 1 73 ? 13.375 0.847 -8.122 1.00 94.25 73 CYS A O 1
ATOM 565 N N . THR A 1 74 ? 11.445 1.448 -9.078 1.00 94.38 74 THR A N 1
ATOM 566 C CA . THR A 1 74 ? 11.147 2.565 -8.175 1.00 94.38 74 THR A CA 1
ATOM 567 C C . THR A 1 74 ? 9.655 2.614 -7.923 1.00 94.38 74 THR A C 1
ATOM 569 O O . THR A 1 74 ? 8.878 2.387 -8.854 1.00 94.38 74 THR A O 1
ATOM 572 N N . CYS A 1 75 ? 9.260 2.954 -6.700 1.00 96.56 75 CYS A N 1
ATOM 573 C CA . CYS A 1 75 ? 7.855 3.058 -6.341 1.00 96.56 75 CYS A CA 1
ATOM 574 C C . CYS A 1 75 ? 7.109 4.098 -7.186 1.00 96.56 75 CYS A C 1
ATOM 576 O O . CYS A 1 75 ? 7.666 5.097 -7.666 1.00 96.56 75 CYS A O 1
ATOM 578 N N . ASN A 1 76 ? 5.829 3.822 -7.411 1.00 96.75 76 ASN A N 1
ATOM 579 C CA . ASN A 1 76 ? 4.917 4.746 -8.063 1.00 96.75 76 ASN A CA 1
ATOM 580 C C . ASN A 1 76 ? 4.665 5.971 -7.182 1.00 96.75 76 ASN A C 1
ATOM 582 O O . ASN A 1 76 ? 4.992 5.990 -5.996 1.00 96.75 76 ASN A O 1
ATOM 586 N N . TYR A 1 77 ? 4.128 7.028 -7.787 1.00 95.94 77 TYR A N 1
ATOM 587 C CA . TYR A 1 77 ? 3.793 8.238 -7.046 1.00 95.94 77 TYR A CA 1
ATOM 588 C C . TYR A 1 77 ? 2.853 7.908 -5.878 1.00 95.94 77 TYR A C 1
ATOM 590 O O . TYR A 1 77 ? 1.910 7.136 -6.046 1.00 95.94 77 TYR A O 1
ATOM 598 N N . GLY A 1 78 ? 3.138 8.477 -4.706 1.00 96.19 78 GLY A N 1
ATOM 599 C CA . GLY A 1 78 ? 2.376 8.207 -3.489 1.00 96.19 78 GLY A CA 1
ATOM 600 C C . GLY A 1 78 ? 2.746 6.908 -2.767 1.00 96.19 78 GLY A C 1
ATOM 601 O O . GLY A 1 78 ? 2.119 6.596 -1.766 1.00 96.19 78 GLY A O 1
ATOM 602 N N . TYR A 1 79 ? 3.762 6.173 -3.227 1.00 97.06 79 TYR A N 1
ATOM 603 C CA . TYR A 1 79 ? 4.299 4.993 -2.546 1.00 97.06 79 TYR A CA 1
ATOM 604 C C . TYR A 1 79 ? 5.756 5.218 -2.130 1.00 97.06 79 TYR A C 1
ATOM 606 O O . TYR A 1 79 ? 6.500 5.947 -2.791 1.00 97.06 79 TYR A O 1
ATOM 614 N N . THR A 1 80 ? 6.179 4.562 -1.054 1.00 94.00 80 THR A N 1
ATOM 615 C CA . THR A 1 80 ? 7.549 4.599 -0.537 1.00 94.00 80 THR A CA 1
ATOM 616 C C . THR A 1 80 ? 8.119 3.195 -0.396 1.00 94.00 80 THR A C 1
ATOM 618 O O . THR A 1 80 ? 7.392 2.245 -0.122 1.00 94.00 80 THR A O 1
ATOM 621 N N . SER A 1 81 ? 9.430 3.065 -0.606 1.00 91.88 81 SER A N 1
ATOM 622 C CA . SER A 1 81 ? 10.118 1.784 -0.444 1.00 91.88 81 SER A CA 1
ATOM 623 C C . SER A 1 81 ? 10.473 1.567 1.019 1.00 91.88 81 SER A C 1
ATOM 625 O O . SER A 1 81 ? 11.077 2.451 1.629 1.00 91.88 81 SER A O 1
ATOM 627 N N . THR A 1 82 ? 10.174 0.389 1.555 1.00 84.56 82 THR A N 1
ATOM 628 C CA . THR A 1 82 ? 10.655 -0.040 2.881 1.00 84.56 82 THR A CA 1
ATOM 629 C C . THR A 1 82 ? 11.973 -0.814 2.811 1.00 84.56 82 THR A C 1
ATOM 631 O O . THR A 1 82 ? 12.632 -1.034 3.823 1.00 84.56 82 THR A O 1
ATOM 634 N N . THR A 1 83 ? 12.410 -1.179 1.604 1.00 86.19 83 THR A N 1
ATOM 635 C CA . THR A 1 83 ? 13.602 -2.001 1.353 1.00 86.19 83 THR A CA 1
ATOM 636 C C . THR A 1 83 ? 14.643 -1.273 0.504 1.00 86.19 83 THR A C 1
ATOM 638 O O . THR A 1 83 ? 14.301 -0.476 -0.372 1.00 86.19 83 THR A O 1
ATOM 641 N N . SER A 1 84 ? 15.918 -1.622 0.684 1.00 82.38 84 SER A N 1
ATOM 642 C CA . SER A 1 84 ? 17.040 -1.034 -0.070 1.00 82.38 84 SER A CA 1
ATOM 643 C C . SER A 1 84 ? 17.432 -1.809 -1.336 1.00 82.38 84 SER A C 1
ATOM 645 O O . SER A 1 84 ? 18.375 -1.411 -2.017 1.00 82.38 84 SER A O 1
ATOM 647 N N . ILE A 1 85 ? 16.756 -2.919 -1.659 1.00 84.94 85 ILE A N 1
ATOM 648 C CA . ILE A 1 85 ? 17.104 -3.794 -2.790 1.00 84.94 85 ILE A CA 1
ATOM 649 C C . ILE A 1 85 ? 16.453 -3.250 -4.072 1.00 84.94 85 ILE A C 1
ATOM 651 O O . ILE A 1 85 ? 15.240 -3.353 -4.204 1.00 84.94 85 ILE A O 1
ATOM 655 N N . PRO A 1 86 ? 17.202 -2.720 -5.061 1.00 81.12 86 PRO A N 1
ATOM 656 C CA . PRO A 1 86 ? 16.609 -1.986 -6.189 1.00 81.12 86 PRO A CA 1
ATOM 657 C C . PRO A 1 86 ? 15.711 -2.804 -7.132 1.00 81.12 86 PRO A C 1
ATOM 659 O O . PRO A 1 86 ? 14.978 -2.216 -7.926 1.00 81.12 86 PRO A O 1
ATOM 662 N N . ARG A 1 87 ? 15.798 -4.138 -7.099 1.00 81.81 87 ARG A N 1
ATOM 663 C CA . ARG A 1 87 ? 14.965 -5.04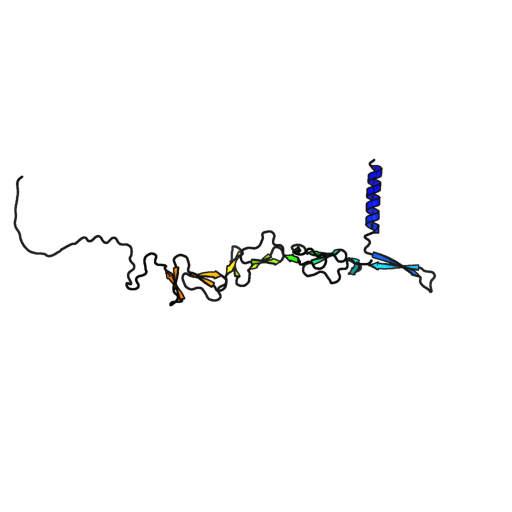7 -7.906 1.00 81.81 87 ARG A CA 1
ATOM 664 C C . ARG A 1 87 ? 13.757 -5.581 -7.150 1.00 81.81 87 ARG A C 1
ATOM 666 O O . ARG A 1 87 ? 12.693 -5.706 -7.741 1.00 81.81 87 ARG A O 1
ATOM 673 N N . ASP A 1 88 ? 13.932 -5.831 -5.859 1.00 85.44 88 ASP A N 1
ATOM 674 C CA . ASP A 1 88 ? 12.956 -6.496 -4.999 1.00 85.44 88 ASP A CA 1
ATOM 675 C C . ASP A 1 88 ? 12.404 -5.493 -3.982 1.00 85.44 88 ASP A C 1
ATOM 677 O O . ASP A 1 88 ? 12.398 -5.736 -2.776 1.00 85.44 88 ASP A O 1
ATOM 681 N N . ILE A 1 89 ? 12.014 -4.313 -4.479 1.00 91.56 89 ILE A N 1
ATOM 682 C CA . ILE A 1 89 ? 11.468 -3.262 -3.623 1.00 91.56 89 ILE A CA 1
ATOM 683 C C . ILE A 1 89 ? 10.062 -3.613 -3.140 1.00 91.56 89 ILE A C 1
ATOM 685 O O . ILE A 1 89 ? 9.228 -4.074 -3.917 1.00 91.56 89 ILE A O 1
ATOM 689 N N . VAL A 1 90 ? 9.763 -3.311 -1.882 1.00 94.06 90 VAL A N 1
ATOM 690 C CA . VAL A 1 90 ? 8.392 -3.332 -1.360 1.00 94.06 90 VAL A CA 1
ATOM 691 C C . VAL A 1 90 ? 7.883 -1.899 -1.289 1.00 94.06 90 VAL A C 1
ATOM 693 O O . VAL A 1 90 ? 8.463 -1.072 -0.588 1.00 94.06 90 VAL A O 1
ATOM 696 N N . CYS A 1 91 ? 6.833 -1.599 -2.055 1.00 95.69 91 CYS A N 1
ATOM 697 C CA . CYS A 1 91 ? 6.258 -0.262 -2.161 1.00 95.69 91 CYS A CA 1
ATOM 698 C C . CYS A 1 91 ? 4.962 -0.159 -1.358 1.00 95.69 91 CYS A C 1
ATOM 700 O O . CYS A 1 91 ? 3.916 -0.647 -1.790 1.00 95.69 91 CYS A O 1
ATOM 702 N N . GLU A 1 92 ? 5.039 0.527 -0.224 1.00 95.56 92 GLU A N 1
ATOM 703 C CA . GLU A 1 92 ? 3.909 0.789 0.665 1.00 95.56 92 GLU A CA 1
ATOM 704 C C . GLU A 1 92 ? 3.313 2.172 0.385 1.00 95.56 92 GLU A C 1
ATOM 706 O O . GLU A 1 92 ? 4.047 3.099 0.023 1.00 95.56 92 GLU A O 1
ATOM 711 N N . PRO A 1 93 ? 1.986 2.333 0.482 1.00 97.12 93 PRO A N 1
ATOM 712 C CA . PRO A 1 93 ? 1.344 3.621 0.266 1.00 97.12 93 PRO A CA 1
ATOM 713 C C . PRO A 1 93 ? 1.789 4.635 1.323 1.00 97.12 93 PRO A C 1
ATOM 715 O O . PRO A 1 93 ? 2.035 4.309 2.483 1.00 97.12 93 PRO A O 1
ATOM 718 N N . LYS A 1 94 ? 1.877 5.896 0.912 1.00 96.50 94 LYS A N 1
ATOM 719 C CA . LYS A 1 94 ? 2.218 7.022 1.772 1.00 96.50 94 LYS A CA 1
ATOM 720 C C . LYS A 1 94 ? 0.962 7.838 2.071 1.00 96.50 94 LYS A C 1
ATOM 722 O O . LYS A 1 94 ? 0.269 8.262 1.150 1.00 96.50 94 LYS A O 1
ATOM 727 N N . CYS A 1 95 ? 0.734 8.105 3.352 1.00 96.06 95 CYS A N 1
ATOM 728 C CA . CYS A 1 95 ? -0.255 9.060 3.842 1.00 96.06 95 CYS A CA 1
ATOM 729 C C . CYS A 1 95 ? 0.498 10.174 4.577 1.00 96.06 95 CYS A C 1
ATOM 731 O O . CYS A 1 95 ? 1.111 9.930 5.616 1.00 96.06 95 CYS A O 1
ATOM 733 N N . THR A 1 96 ? 0.527 11.384 4.018 1.00 94.56 96 THR A N 1
ATOM 734 C CA . THR A 1 96 ? 1.446 12.447 4.463 1.00 94.56 96 THR A CA 1
ATOM 735 C C . THR A 1 96 ? 1.098 12.988 5.850 1.00 94.56 96 THR A C 1
ATOM 737 O O . THR A 1 96 ? 2.001 13.298 6.623 1.00 94.56 96 THR A O 1
ATOM 740 N N . ALA A 1 97 ? -0.192 13.052 6.187 1.00 92.81 97 ALA A N 1
ATOM 741 C CA . ALA A 1 97 ? -0.662 13.435 7.520 1.00 92.81 97 ALA A CA 1
ATOM 742 C C . ALA A 1 97 ? -0.641 12.274 8.537 1.00 92.81 97 ALA A C 1
ATOM 744 O O . ALA A 1 97 ? -0.994 12.473 9.697 1.00 92.81 97 ALA A O 1
ATOM 745 N N . GLY A 1 98 ? -0.249 11.068 8.109 1.00 92.25 98 GLY A N 1
ATOM 746 C CA . GLY A 1 98 ? -0.529 9.839 8.846 1.00 92.25 98 GLY A CA 1
ATOM 747 C C . GLY A 1 98 ? -2.016 9.470 8.808 1.00 92.25 98 GLY A C 1
ATOM 748 O O . GLY A 1 98 ? -2.850 10.206 8.279 1.00 92.25 98 GLY A O 1
ATOM 749 N N . CYS A 1 99 ? -2.332 8.299 9.351 1.00 92.81 99 CYS A N 1
ATOM 750 C CA . CYS A 1 99 ? -3.702 7.825 9.509 1.00 92.81 99 CYS A CA 1
ATOM 751 C C . CYS A 1 99 ? -4.151 7.955 10.966 1.00 92.81 99 CYS A C 1
ATOM 753 O O . CYS A 1 99 ? -3.325 7.975 11.879 1.00 92.81 99 CYS A O 1
ATOM 755 N N . GLN A 1 100 ? -5.461 8.095 11.172 1.00 91.88 100 GLN A N 1
ATOM 756 C CA . GLN A 1 100 ? -6.055 8.161 12.508 1.00 91.88 100 GLN A CA 1
ATOM 757 C C . GLN A 1 100 ? -5.872 6.820 13.245 1.00 91.88 100 GLN A C 1
ATOM 759 O O . GLN A 1 100 ? -5.609 5.802 12.597 1.00 91.88 100 GLN A O 1
ATOM 764 N N . PRO A 1 101 ? -6.019 6.779 14.581 1.00 92.50 101 PRO A N 1
ATOM 765 C CA . PRO A 1 101 ? -6.032 5.518 15.317 1.00 92.50 101 PRO A CA 1
ATOM 766 C C . PRO A 1 101 ? -7.036 4.526 14.721 1.00 92.50 101 PRO A C 1
ATOM 768 O O . PRO A 1 101 ? -8.104 4.928 14.258 1.00 92.50 101 PRO A O 1
ATOM 771 N N . HIS A 1 102 ? -6.678 3.243 14.738 1.00 94.75 102 HIS A N 1
ATOM 772 C CA . HIS A 1 102 ? -7.482 2.159 14.162 1.00 94.75 102 HIS A CA 1
ATOM 773 C C . HIS A 1 102 ? -7.756 2.325 12.662 1.00 94.75 102 HIS A C 1
ATOM 775 O O . HIS A 1 102 ? -8.825 1.968 12.162 1.00 94.75 102 HIS A O 1
ATOM 781 N N . SER A 1 103 ? -6.801 2.915 11.939 1.00 95.19 103 SER A N 1
ATOM 782 C CA . SER A 1 103 ? -6.831 2.976 10.486 1.00 95.19 103 SER A CA 1
ATOM 783 C C . SER A 1 103 ? -5.444 2.818 9.881 1.00 95.19 103 SER A C 1
ATOM 785 O O . SER A 1 103 ? -4.445 3.322 10.398 1.00 95.19 103 SER A O 1
ATOM 787 N N . THR A 1 104 ? -5.409 2.167 8.725 1.00 95.31 104 THR A N 1
ATOM 788 C CA . THR A 1 104 ? -4.193 1.869 7.979 1.00 95.31 104 THR A CA 1
ATOM 789 C C . THR A 1 104 ? -4.201 2.595 6.636 1.00 95.31 104 THR A C 1
ATOM 791 O O . THR A 1 104 ? -5.234 2.725 5.974 1.00 95.31 104 THR A O 1
ATOM 794 N N . CYS A 1 105 ? -3.032 3.072 6.204 1.00 95.88 105 CYS A N 1
ATOM 795 C CA . CYS A 1 105 ? -2.861 3.642 4.871 1.00 95.88 105 CYS A CA 1
ATOM 796 C C . CYS A 1 105 ? -2.925 2.504 3.841 1.00 95.88 105 CYS A C 1
ATOM 798 O O . CYS A 1 105 ? -2.004 1.698 3.748 1.00 95.88 105 CYS A O 1
ATOM 800 N N . THR A 1 106 ? -4.020 2.400 3.088 1.00 95.56 106 THR A N 1
ATOM 801 C CA . THR A 1 106 ? -4.229 1.304 2.119 1.00 95.56 106 THR A CA 1
ATOM 802 C C . THR A 1 106 ? -3.970 1.735 0.680 1.00 95.56 106 THR A C 1
ATOM 804 O O . THR A 1 106 ? -3.718 0.901 -0.187 1.00 95.56 106 THR A O 1
ATOM 807 N N . GLN A 1 107 ? -4.031 3.039 0.413 1.00 96.06 107 GLN A N 1
ATOM 808 C CA . GLN A 1 107 ? -3.682 3.670 -0.861 1.00 96.06 107 GLN A CA 1
ATOM 809 C C . GLN A 1 107 ? -3.048 5.039 -0.577 1.00 96.06 107 GLN A C 1
ATOM 811 O O . GLN A 1 107 ? -3.194 5.546 0.537 1.00 96.06 107 GLN A O 1
ATOM 816 N N . PRO A 1 108 ? -2.348 5.656 -1.548 1.00 97.12 108 PRO A N 1
ATOM 817 C CA . PRO A 1 108 ? -1.794 6.991 -1.367 1.00 97.12 108 PRO A CA 1
ATOM 818 C C . PRO A 1 108 ? -2.834 7.973 -0.825 1.00 97.12 108 PRO A C 1
ATOM 820 O O . PRO A 1 108 ? -3.922 8.104 -1.386 1.00 97.12 108 PRO A O 1
ATOM 823 N N . GLU A 1 109 ? -2.492 8.629 0.283 1.00 95.25 109 GLU A N 1
ATOM 824 C CA . GLU A 1 109 ? -3.341 9.601 0.988 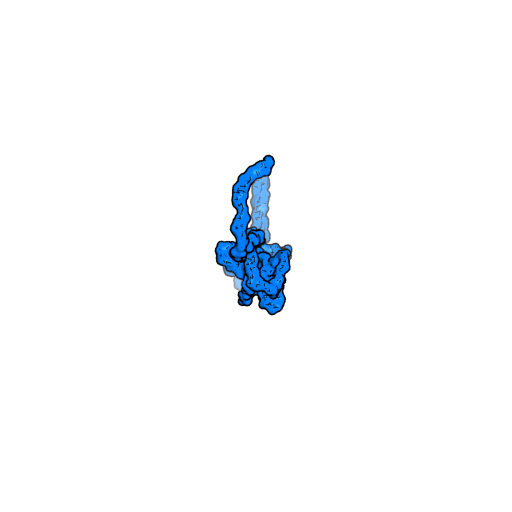1.00 95.25 109 GLU A CA 1
ATOM 825 C C . GLU A 1 109 ? -4.739 9.079 1.388 1.00 95.25 109 GLU A C 1
ATOM 827 O O . GLU A 1 109 ? -5.647 9.862 1.661 1.00 95.25 109 GLU A O 1
ATOM 832 N N . THR A 1 110 ? -4.928 7.757 1.442 1.00 94.12 110 THR A N 1
ATOM 833 C CA . THR A 1 110 ? -6.208 7.122 1.777 1.00 94.12 110 THR A CA 1
ATOM 834 C C . THR A 1 110 ? -6.039 6.179 2.961 1.00 94.12 110 THR A C 1
ATOM 836 O O . THR A 1 110 ? -5.393 5.132 2.859 1.00 94.12 110 THR A O 1
ATOM 839 N N . CYS A 1 111 ? -6.678 6.541 4.072 1.00 94.06 111 CYS A N 1
ATOM 840 C CA . CYS A 1 111 ? -6.757 5.727 5.279 1.00 94.06 111 CYS A CA 1
ATOM 841 C C . CYS A 1 111 ? -8.066 4.936 5.302 1.00 94.06 111 CYS A C 1
ATOM 843 O O . CYS A 1 111 ? -9.143 5.503 5.094 1.00 94.06 111 CYS A O 1
ATOM 845 N N . THR A 1 112 ? -7.963 3.643 5.587 1.00 94.25 112 THR A N 1
ATOM 846 C CA . THR A 1 112 ? -9.099 2.733 5.752 1.00 94.25 112 THR A CA 1
ATOM 847 C C . THR A 1 112 ? -9.116 2.245 7.192 1.00 94.25 112 THR A C 1
ATOM 849 O O . THR A 1 112 ? -8.055 1.921 7.721 1.00 94.25 112 THR A O 1
ATOM 852 N N . CYS A 1 113 ? -10.291 2.221 7.827 1.00 96.00 113 CYS A N 1
ATOM 853 C CA . CYS A 1 113 ? -10.422 1.694 9.184 1.00 96.00 113 CYS A CA 1
ATOM 854 C C . CYS A 1 113 ? -9.978 0.229 9.238 1.00 96.00 113 CYS A C 1
ATOM 856 O O . CYS A 1 113 ? -10.203 -0.533 8.294 1.00 96.00 113 CYS A O 1
ATOM 858 N N . ASP A 1 114 ? -9.325 -0.138 10.335 1.00 95.81 114 ASP A N 1
ATOM 859 C CA . ASP A 1 114 ? -8.873 -1.501 10.567 1.00 95.81 114 ASP A CA 1
ATOM 860 C C . ASP A 1 114 ? -10.076 -2.442 10.735 1.00 95.81 114 ASP A C 1
ATOM 862 O O . ASP A 1 114 ? -11.217 -2.021 10.936 1.00 95.81 114 ASP A O 1
ATOM 866 N N . SER A 1 115 ? -9.838 -3.749 10.630 1.00 95.12 115 SER A N 1
ATOM 867 C CA . SER A 1 115 ? -10.911 -4.737 10.787 1.00 95.12 115 SER A CA 1
ATOM 868 C C . SER A 1 115 ? -11.577 -4.619 12.162 1.00 95.12 115 SER A C 1
ATOM 870 O O . SER A 1 115 ? -10.886 -4.538 13.175 1.00 95.12 115 SER A O 1
ATOM 872 N N . GLY A 1 116 ? -12.913 -4.610 12.186 1.00 94.69 116 GLY A N 1
ATOM 873 C CA . GLY A 1 116 ? -13.696 -4.380 13.403 1.00 94.69 116 GLY A CA 1
ATOM 874 C C . GLY A 1 116 ? -13.915 -2.904 13.746 1.00 94.69 116 GLY A C 1
ATOM 875 O O . GLY A 1 116 ? -14.500 -2.617 14.783 1.00 94.69 116 GLY A O 1
ATOM 876 N N . TYR A 1 117 ? -13.477 -1.972 12.894 1.00 95.44 117 TYR A N 1
ATOM 877 C CA . TYR A 1 117 ? -13.722 -0.541 13.057 1.00 95.44 117 TYR A CA 1
ATOM 878 C C . TYR A 1 117 ? -14.447 0.045 11.841 1.00 95.44 117 TYR A C 1
ATOM 880 O O . TYR A 1 117 ? -14.193 -0.337 10.698 1.00 95.44 117 TYR A O 1
ATOM 888 N N . GLU A 1 118 ? -15.318 1.025 12.071 1.00 92.50 118 GLU A N 1
ATOM 889 C CA . GLU A 1 118 ? -16.021 1.762 11.025 1.00 92.50 118 GLU A CA 1
ATOM 890 C C . GLU A 1 118 ? -15.877 3.272 11.175 1.00 92.50 118 GLU A C 1
ATOM 892 O O . GLU A 1 118 ? -15.634 3.815 12.249 1.00 92.50 118 GLU A O 1
ATOM 897 N N . ARG A 1 119 ? -16.022 3.982 10.058 1.00 90.69 119 ARG A N 1
ATOM 898 C CA . ARG A 1 119 ? -15.836 5.428 10.026 1.00 90.69 119 ARG A CA 1
ATOM 899 C C . ARG A 1 119 ? -17.084 6.138 10.551 1.00 90.69 119 ARG A C 1
ATOM 901 O O . ARG A 1 119 ? -18.123 6.126 9.885 1.00 90.69 119 ARG A O 1
ATOM 908 N N . ARG A 1 120 ? -16.954 6.849 11.673 1.00 84.94 120 ARG A N 1
ATOM 909 C CA . ARG A 1 120 ? -17.993 7.738 12.202 1.00 84.94 120 ARG A CA 1
ATOM 910 C C . ARG A 1 120 ? -18.345 8.815 11.176 1.00 84.94 120 ARG A C 1
ATOM 912 O O . ARG A 1 120 ? -17.480 9.416 10.526 1.00 84.94 120 ARG A O 1
ATOM 919 N N . ARG A 1 121 ? -19.642 9.098 11.029 1.00 75.62 121 ARG A N 1
ATOM 920 C CA . ARG A 1 121 ? -20.115 10.211 10.195 1.00 75.62 121 ARG A CA 1
ATOM 921 C C . ARG A 1 121 ? -19.739 11.548 10.842 1.00 75.62 121 ARG A C 1
ATOM 923 O O . ARG A 1 121 ? -20.226 11.864 11.918 1.00 75.62 121 ARG A O 1
ATOM 930 N N . GLY A 1 122 ? -18.951 12.360 10.138 1.00 72.44 122 GLY A N 1
ATOM 931 C CA . GLY A 1 122 ? -18.718 13.773 10.468 1.00 72.44 122 GLY A CA 1
ATOM 932 C C . GLY A 1 122 ? -17.249 14.141 10.664 1.00 72.44 122 GLY A C 1
ATOM 933 O O . GLY A 1 122 ? -16.793 15.110 10.066 1.00 72.44 122 GLY A O 1
ATOM 934 N N . ASP A 1 123 ? -16.504 13.355 11.438 1.00 78.19 123 ASP A N 1
ATOM 935 C CA . ASP A 1 123 ? -15.096 13.612 11.784 1.00 78.19 123 ASP A CA 1
ATOM 936 C C . ASP A 1 123 ? -14.116 12.661 11.071 1.00 78.19 123 ASP A C 1
ATOM 938 O O . ASP A 1 123 ? -12.944 12.984 10.892 1.00 78.19 123 ASP A O 1
ATOM 942 N N . GLY A 1 124 ? -14.605 11.513 10.592 1.00 76.25 124 GLY A N 1
ATOM 943 C CA . GLY A 1 124 ? -13.794 10.496 9.936 1.00 76.25 124 GLY A CA 1
ATOM 944 C C . GLY A 1 124 ? -12.952 9.649 10.888 1.00 76.25 124 GLY A C 1
ATOM 945 O O . GLY A 1 124 ? -12.011 9.011 10.420 1.00 76.25 124 GLY A O 1
ATOM 946 N N . ILE A 1 125 ? -13.290 9.637 12.181 1.00 87.38 125 ILE A N 1
ATOM 947 C CA . ILE A 1 125 ? -12.666 8.775 13.189 1.00 87.38 125 ILE A CA 1
ATOM 948 C C . ILE A 1 125 ? -13.169 7.338 13.011 1.00 87.38 125 ILE A C 1
ATOM 950 O O . ILE A 1 125 ? -14.342 7.121 12.710 1.00 87.38 125 ILE A O 1
ATOM 954 N N . CYS A 1 126 ? -12.276 6.364 13.180 1.00 94.12 126 CYS A N 1
ATOM 955 C CA . CYS A 1 126 ? -12.627 4.948 13.171 1.00 94.12 126 CYS A CA 1
ATOM 956 C C . CYS A 1 126 ? -13.071 4.515 14.573 1.00 94.12 126 CYS A C 1
ATOM 958 O O . CYS A 1 126 ? -12.283 4.540 15.517 1.00 94.12 126 CYS A O 1
ATOM 960 N N . GLU A 1 127 ? -14.342 4.152 14.705 1.00 93.19 127 GLU A N 1
ATOM 961 C CA . GLU A 1 127 ? -14.946 3.630 15.927 1.00 93.19 127 GLU A CA 1
ATOM 962 C C . GLU A 1 127 ? -15.035 2.111 15.891 1.00 93.19 127 GLU A C 1
ATOM 964 O O . GLU A 1 127 ? -15.228 1.551 14.814 1.00 93.19 127 GLU A O 1
ATOM 969 N N . PRO A 1 128 ? -14.915 1.434 17.041 1.00 95.25 128 PRO A N 1
ATOM 970 C CA . PRO A 1 128 ? -15.112 -0.004 17.099 1.00 95.25 128 PRO A CA 1
ATOM 971 C C . PRO A 1 128 ? -16.560 -0.376 16.765 1.00 95.25 128 PRO A C 1
ATOM 973 O O . PRO A 1 128 ? -17.508 0.314 17.142 1.00 95.25 128 PRO A O 1
ATOM 976 N N . ILE A 1 129 ? -16.712 -1.503 16.083 1.00 94.69 129 ILE A N 1
ATOM 977 C CA . ILE A 1 129 ? -17.990 -2.137 15.781 1.00 94.69 129 ILE A CA 1
ATOM 978 C C . ILE A 1 129 ? -18.251 -3.181 16.866 1.00 94.69 129 ILE A C 1
ATOM 980 O O . ILE A 1 129 ? -17.392 -4.016 17.138 1.00 94.69 129 ILE A O 1
ATOM 984 N N . CYS A 1 130 ? -19.438 -3.145 17.464 1.00 94.00 130 CYS A N 1
ATOM 985 C CA . CYS A 1 130 ? -19.953 -4.229 18.294 1.00 94.00 130 CYS A CA 1
ATOM 986 C C . CYS A 1 130 ? -21.162 -4.824 17.562 1.00 94.00 130 CYS A C 1
ATOM 988 O O . CYS A 1 130 ? -22.156 -4.118 17.366 1.00 94.00 130 CYS A O 1
ATOM 990 N N . GLU A 1 131 ? -21.060 -6.079 17.108 1.00 91.81 131 GLU A N 1
ATOM 991 C CA . GLU A 1 131 ? -22.142 -6.759 16.378 1.00 91.81 131 GLU A CA 1
ATOM 992 C C . GLU A 1 131 ? -23.411 -6.844 17.232 1.00 91.81 131 GLU A C 1
ATOM 994 O O . GLU A 1 131 ? -24.515 -6.530 16.774 1.00 91.81 131 GLU A O 1
ATOM 999 N N . GLU A 1 132 ? -23.240 -7.205 18.504 1.00 90.25 132 GLU A N 1
ATOM 1000 C CA . GLU A 1 132 ? -24.281 -7.092 19.514 1.00 90.25 132 GLU A CA 1
ATOM 1001 C C . GLU A 1 132 ? -24.239 -5.707 20.160 1.00 90.25 132 GLU A C 1
ATOM 1003 O O . GLU A 1 132 ? -23.195 -5.205 20.583 1.00 90.25 132 GLU A O 1
ATOM 1008 N N . ARG A 1 133 ? -25.407 -5.069 20.259 1.00 89.62 133 ARG A N 1
ATOM 1009 C CA . ARG A 1 133 ? -25.519 -3.773 20.924 1.00 89.62 133 ARG A CA 1
ATOM 1010 C C . ARG A 1 133 ? -25.140 -3.930 22.399 1.00 89.62 133 ARG A C 1
ATOM 1012 O O . ARG A 1 133 ? -25.758 -4.722 23.105 1.00 89.62 133 ARG A O 1
ATOM 1019 N N . CYS A 1 134 ? -24.189 -3.119 22.862 1.00 91.94 134 CYS A N 1
ATOM 1020 C CA . CYS A 1 134 ? -23.826 -3.060 24.275 1.00 91.94 134 CYS A CA 1
ATOM 1021 C C . CYS A 1 134 ? -25.046 -2.784 25.170 1.00 91.94 134 CYS A C 1
ATOM 1023 O O . CYS A 1 134 ? -25.962 -2.052 24.774 1.00 91.94 134 CYS A O 1
ATOM 1025 N N . SER A 1 135 ? -25.034 -3.364 26.375 1.00 91.12 135 SER A N 1
ATOM 1026 C CA . SER A 1 135 ? -26.070 -3.170 27.393 1.00 91.12 135 SER A CA 1
ATOM 1027 C C . SER A 1 135 ? -26.210 -1.698 27.800 1.00 91.12 135 SER A C 1
ATOM 1029 O O . SER A 1 135 ? -25.372 -0.851 27.470 1.00 91.12 135 SER A O 1
ATOM 1031 N N . GLU A 1 136 ? -27.305 -1.357 28.486 1.00 91.38 136 GLU A N 1
ATOM 1032 C CA . GLU A 1 136 ? -27.479 0.010 28.980 1.00 91.38 136 GLU A CA 1
ATOM 1033 C C . GLU A 1 136 ? -26.298 0.422 29.862 1.00 91.38 136 GLU A C 1
ATOM 1035 O O . GLU A 1 136 ? -25.745 -0.382 30.610 1.00 91.38 136 GLU A O 1
ATOM 1040 N N . HIS A 1 137 ? -25.889 1.685 29.735 1.00 92.81 137 HIS A N 1
ATOM 1041 C CA . HIS A 1 137 ? -24.710 2.227 30.414 1.00 92.81 137 HIS A CA 1
ATOM 1042 C C . HIS A 1 137 ? -23.382 1.534 30.052 1.00 92.81 137 HIS A C 1
ATOM 1044 O O . HIS A 1 137 ? -22.408 1.652 30.794 1.00 92.81 137 HIS A O 1
ATOM 1050 N N . ALA A 1 138 ? -23.302 0.876 28.893 1.00 94.25 138 ALA A N 1
ATOM 1051 C CA . ALA A 1 138 ? -22.057 0.408 28.295 1.00 94.25 138 ALA A CA 1
ATOM 1052 C C . ALA A 1 138 ? -21.783 1.078 26.941 1.00 94.25 138 ALA A C 1
ATOM 1054 O O . ALA A 1 138 ? -22.694 1.465 26.208 1.00 94.25 138 ALA A O 1
ATOM 1055 N N . ILE A 1 139 ? -20.502 1.200 26.601 1.00 93.81 139 ILE A N 1
ATOM 1056 C CA . ILE A 1 139 ? -20.015 1.705 25.315 1.00 93.81 139 ILE A CA 1
ATOM 1057 C C . ILE A 1 139 ? -19.092 0.679 24.659 1.00 93.81 139 ILE A C 1
ATOM 1059 O O . ILE A 1 139 ? -18.399 -0.072 25.345 1.00 93.81 139 ILE A O 1
ATOM 1063 N N . CYS A 1 140 ? -19.073 0.663 23.328 1.00 94.31 140 CYS A N 1
ATOM 1064 C CA . CYS A 1 140 ? -18.149 -0.165 22.557 1.00 94.31 140 CYS A CA 1
ATOM 1065 C C . CYS A 1 140 ? -16.751 0.475 22.620 1.00 94.31 140 CYS A C 1
ATOM 1067 O O . CYS A 1 140 ? -16.571 1.608 22.170 1.00 94.31 140 CYS A O 1
ATOM 1069 N N . THR A 1 141 ? -15.776 -0.205 23.226 1.00 93.69 141 THR A N 1
ATOM 1070 C CA . THR A 1 141 ? -14.410 0.323 23.435 1.00 93.69 141 THR A CA 1
ATOM 1071 C C . THR A 1 141 ? -13.370 -0.345 22.540 1.00 93.69 141 THR A C 1
ATOM 1073 O O . THR A 1 141 ? -12.341 0.258 22.235 1.00 93.69 141 THR A O 1
ATOM 1076 N N . ALA A 1 142 ? -13.655 -1.558 22.073 1.00 94.19 142 ALA A N 1
ATOM 1077 C CA . ALA A 1 142 ? -12.904 -2.296 21.063 1.00 94.19 142 ALA A CA 1
ATOM 1078 C C . ALA A 1 142 ? -13.885 -3.179 20.263 1.00 94.19 142 ALA A C 1
ATOM 1080 O O . ALA A 1 142 ? -15.039 -3.299 20.685 1.00 94.19 142 ALA A O 1
ATOM 1081 N N . PRO A 1 143 ? -13.475 -3.771 19.124 1.00 95.62 143 PRO A N 1
ATOM 1082 C CA . PRO A 1 143 ? -14.351 -4.633 18.339 1.00 95.62 143 PRO A CA 1
ATOM 1083 C C . PRO A 1 143 ? -14.985 -5.715 19.218 1.00 95.62 143 PRO A C 1
ATOM 1085 O O . PRO A 1 143 ? -14.281 -6.385 19.978 1.00 95.62 143 PRO A O 1
ATOM 1088 N N . ASP A 1 144 ? -16.313 -5.801 19.176 1.00 94.31 144 ASP A N 1
ATOM 1089 C CA . ASP A 1 144 ? -17.140 -6.716 19.977 1.00 94.31 144 ASP A CA 1
ATOM 1090 C C . ASP A 1 144 ? -16.859 -6.689 21.491 1.00 94.31 144 ASP A C 1
ATOM 1092 O O . ASP A 1 144 ? -17.096 -7.657 22.212 1.00 94.31 144 ASP A O 1
ATOM 1096 N N . THR A 1 145 ? -16.345 -5.566 22.000 1.00 93.94 145 THR A N 1
ATOM 1097 C CA . THR A 1 145 ? -15.992 -5.390 23.410 1.00 93.94 145 THR A CA 1
ATOM 1098 C C . THR A 1 145 ? -16.719 -4.187 23.994 1.00 93.94 145 THR A C 1
ATOM 1100 O O . THR A 1 145 ? -16.418 -3.032 23.680 1.00 93.94 145 THR A O 1
ATOM 1103 N N . CYS A 1 146 ? -17.648 -4.464 24.905 1.00 93.50 146 CYS A N 1
ATOM 1104 C CA . CYS A 1 146 ? -18.388 -3.453 25.650 1.00 93.50 146 CYS A CA 1
ATOM 1105 C C . CYS A 1 146 ? -17.730 -3.185 27.007 1.00 93.50 146 CYS A C 1
ATOM 1107 O O . CYS A 1 146 ? -17.299 -4.102 27.706 1.00 93.50 146 CYS A O 1
ATOM 1109 N N . SER A 1 147 ? -17.669 -1.922 27.411 1.00 94.06 147 SER A N 1
ATOM 1110 C CA . SER A 1 147 ? -17.225 -1.516 28.746 1.00 94.06 147 SER A CA 1
ATOM 1111 C C . SER A 1 147 ? -18.244 -0.576 29.367 1.00 94.06 147 SER A C 1
ATOM 1113 O O . SER A 1 147 ? -18.801 0.276 28.676 1.00 94.06 147 SER A O 1
ATOM 1115 N N . CYS A 1 148 ? -18.483 -0.725 30.669 1.00 94.31 148 CYS A N 1
ATOM 1116 C CA . CYS A 1 148 ? -19.375 0.171 31.394 1.00 94.31 148 CYS A CA 1
ATOM 1117 C C . CYS A 1 148 ? -18.849 1.609 31.357 1.00 94.31 148 CYS A C 1
ATOM 1119 O O . CYS A 1 148 ? -17.641 1.841 31.442 1.00 94.31 148 CYS A O 1
ATOM 1121 N N . VAL A 1 149 ? -19.763 2.569 31.217 1.00 94.19 149 VAL A N 1
ATOM 1122 C CA . VAL A 1 149 ? -19.435 3.993 31.309 1.00 94.19 149 VAL A CA 1
ATOM 1123 C C . VAL A 1 149 ? -18.958 4.337 32.718 1.00 94.19 149 VAL A C 1
ATOM 1125 O O . VAL A 1 149 ? -19.199 3.606 33.679 1.00 94.19 149 VAL A O 1
ATOM 1128 N N . GLU A 1 150 ? -18.272 5.468 32.848 1.00 91.88 150 GLU A N 1
ATOM 1129 C CA . GLU A 1 150 ? -17.768 5.934 34.138 1.00 91.88 150 GLU A CA 1
ATOM 1130 C C . GLU A 1 150 ? -18.891 6.023 35.189 1.00 91.88 150 GLU A C 1
ATOM 1132 O O . GLU A 1 150 ? -19.982 6.527 34.915 1.00 91.88 150 GLU A O 1
ATOM 1137 N N . GLY A 1 151 ? -18.623 5.503 36.391 1.00 88.75 151 GLY A N 1
ATOM 1138 C CA . GLY A 1 151 ? -19.610 5.398 37.468 1.00 88.75 151 GLY A CA 1
ATOM 1139 C C . GLY A 1 151 ? -20.506 4.158 37.397 1.00 88.75 151 GLY A C 1
ATOM 1140 O O . GLY A 1 151 ? -21.427 4.056 38.203 1.00 88.75 151 GLY A O 1
ATOM 1141 N N . TYR A 1 152 ? -20.251 3.220 36.478 1.00 90.38 152 TYR A N 1
ATOM 1142 C CA . TYR A 1 152 ? -20.941 1.933 36.385 1.00 90.38 152 TYR A CA 1
ATOM 1143 C C . TYR A 1 152 ? -19.945 0.768 36.390 1.00 90.38 152 TYR A C 1
ATOM 1145 O O . TYR A 1 152 ? -18.839 0.865 35.857 1.00 90.38 152 TYR A O 1
ATOM 1153 N N . LYS A 1 153 ? -20.354 -0.367 36.960 1.00 90.44 153 LYS A N 1
ATOM 1154 C CA . LYS A 1 153 ? -19.594 -1.622 36.973 1.00 90.44 153 LYS A CA 1
ATOM 1155 C C . LYS A 1 153 ? -20.421 -2.766 36.411 1.00 90.44 153 LYS A C 1
ATOM 1157 O O . LYS A 1 153 ? -21.636 -2.807 36.584 1.00 90.44 153 LYS A O 1
ATOM 1162 N N . LEU A 1 154 ? -19.743 -3.703 35.751 1.00 88.62 154 LEU A N 1
ATOM 1163 C CA . LEU A 1 154 ? -20.385 -4.891 35.206 1.00 88.62 154 LEU A CA 1
ATOM 1164 C C . LEU A 1 154 ? -20.866 -5.776 36.358 1.00 88.62 154 LEU A C 1
ATOM 1166 O O . LEU A 1 154 ? -20.070 -6.206 37.195 1.00 88.62 154 LEU A O 1
ATOM 1170 N N . ASN A 1 155 ? -22.163 -6.053 36.386 1.00 88.06 155 ASN A N 1
ATOM 1171 C CA . ASN A 1 155 ? -22.736 -7.099 37.211 1.00 88.06 155 ASN A CA 1
ATOM 1172 C C . ASN A 1 155 ? -22.693 -8.416 36.421 1.00 88.06 155 ASN A C 1
ATOM 1174 O O . ASN A 1 155 ? -23.345 -8.545 35.386 1.00 88.06 155 ASN A O 1
ATOM 1178 N N . GLU A 1 156 ? -21.918 -9.391 36.896 1.00 85.38 156 GLU A N 1
ATOM 1179 C CA . GLU A 1 156 ? -21.721 -10.670 36.201 1.00 85.38 156 GLU A CA 1
ATOM 1180 C C . GLU A 1 156 ? -22.979 -11.547 36.146 1.00 85.38 156 GLU A C 1
ATOM 1182 O O . GLU A 1 156 ? -23.125 -12.324 35.201 1.00 85.38 156 GLU A O 1
ATOM 1187 N N . ASP A 1 157 ? -23.887 -11.408 37.116 1.00 85.50 157 ASP A N 1
ATOM 1188 C CA . ASP A 1 157 ? -25.120 -12.195 37.197 1.00 85.50 157 ASP A CA 1
ATOM 1189 C C . ASP A 1 157 ? -26.170 -11.686 36.204 1.00 85.50 157 ASP A C 1
ATOM 1191 O O . ASP A 1 157 ? -26.842 -12.472 35.537 1.00 85.50 157 ASP A O 1
ATOM 1195 N N . LEU A 1 158 ? -26.292 -10.360 36.092 1.00 82.88 158 LEU A N 1
ATOM 1196 C CA . LEU A 1 158 ? -27.251 -9.701 35.200 1.00 82.88 158 LEU A CA 1
ATOM 1197 C C . LEU A 1 158 ? -26.687 -9.451 33.796 1.00 82.88 158 LEU A C 1
ATOM 1199 O O . LEU A 1 158 ? -27.454 -9.208 32.873 1.00 82.88 158 LEU A O 1
ATOM 1203 N N . LYS A 1 159 ? -25.358 -9.507 33.629 1.00 84.44 159 LYS A N 1
ATOM 1204 C CA . LYS A 1 159 ? -24.641 -9.092 32.407 1.00 84.44 159 LYS A CA 1
ATOM 1205 C C . LYS A 1 159 ? -24.949 -7.647 31.989 1.00 84.44 159 LYS A C 1
ATOM 1207 O O . LYS A 1 159 ? -24.889 -7.287 30.815 1.00 84.44 159 LYS A O 1
ATOM 1212 N N . GLU A 1 160 ? -25.212 -6.801 32.979 1.00 88.06 160 GLU A N 1
ATOM 1213 C CA . GLU A 1 160 ? -25.580 -5.395 32.816 1.00 88.06 160 GLU A CA 1
ATOM 1214 C C . GLU A 1 160 ? -24.635 -4.487 33.602 1.00 88.06 160 GLU A C 1
ATOM 1216 O O . GLU A 1 160 ? -24.049 -4.883 34.613 1.00 88.06 160 GLU A O 1
ATOM 1221 N N . CYS A 1 161 ? -24.486 -3.250 33.137 1.00 91.50 161 CYS A N 1
ATOM 1222 C CA . CYS A 1 161 ? -23.738 -2.230 33.853 1.00 91.50 161 CYS A CA 1
ATOM 1223 C C . CYS A 1 161 ? -24.642 -1.573 34.898 1.00 91.50 161 CYS A C 1
ATOM 1225 O O . CYS A 1 161 ? -25.620 -0.912 34.558 1.00 91.50 161 CYS A O 1
ATOM 1227 N N . VAL A 1 162 ? -24.297 -1.733 36.175 1.00 88.81 162 VAL A N 1
ATOM 1228 C CA . VAL A 1 162 ? -25.033 -1.150 37.307 1.00 88.81 162 VAL A CA 1
ATOM 1229 C C . VAL A 1 162 ? -24.248 0.011 37.920 1.00 88.81 162 VAL A C 1
ATOM 1231 O O . VAL A 1 162 ? -23.015 -0.010 37.863 1.00 88.81 162 VAL A O 1
ATOM 1234 N N . PRO A 1 163 ? -24.913 1.021 38.509 1.00 88.06 163 PRO A N 1
ATOM 1235 C CA . PRO A 1 163 ? -24.228 2.133 39.157 1.00 88.06 163 PRO A CA 1
ATOM 1236 C C . PRO A 1 163 ? -23.228 1.650 40.213 1.00 88.06 163 PRO A C 1
ATOM 1238 O O . PRO A 1 163 ? -23.549 0.831 41.075 1.00 88.06 163 PRO A O 1
ATOM 1241 N N . GLU A 1 164 ? -22.008 2.174 40.168 1.00 83.31 164 GLU A N 1
ATOM 1242 C CA . GLU A 1 164 ? -20.998 1.932 41.187 1.00 83.31 164 GLU A CA 1
ATOM 1243 C C . GLU A 1 164 ? -21.338 2.753 42.439 1.00 83.31 164 GLU A C 1
ATOM 1245 O O . GLU A 1 164 ? -21.090 3.957 42.514 1.00 83.31 164 GLU A O 1
ATOM 1250 N N . CYS A 1 165 ? -21.921 2.105 43.449 1.00 75.19 165 CYS A N 1
ATOM 1251 C CA . CYS A 1 165 ? -22.187 2.755 44.729 1.00 75.19 165 CYS A CA 1
ATOM 1252 C C . CYS A 1 165 ? -20.870 3.041 45.468 1.00 75.19 165 CYS A C 1
ATOM 1254 O O . CYS A 1 165 ? -20.268 2.133 46.042 1.00 75.19 165 CYS A O 1
ATOM 1256 N N . GLN A 1 166 ? -20.467 4.315 45.548 1.00 60.28 166 GLN A N 1
ATOM 1257 C CA . GLN A 1 166 ? -19.331 4.753 46.378 1.00 60.28 166 GLN A CA 1
ATOM 1258 C C . GLN A 1 166 ? -19.508 4.442 47.879 1.00 60.28 166 GLN A C 1
ATOM 1260 O O . GLN A 1 166 ? -18.515 4.380 48.601 1.00 60.28 166 GLN A O 1
ATOM 1265 N N . TYR A 1 167 ? -20.746 4.221 48.344 1.00 63.78 167 TYR A N 1
ATOM 1266 C CA . TYR A 1 167 ? -21.082 4.004 49.760 1.00 63.78 167 TYR A CA 1
ATOM 1267 C C . TYR A 1 167 ? -21.855 2.704 50.046 1.00 63.78 167 TYR A C 1
ATOM 1269 O O . TYR A 1 167 ? -22.474 2.579 51.097 1.00 63.78 167 TYR A O 1
ATOM 1277 N N . GLY A 1 168 ? -21.764 1.712 49.152 1.00 54.19 168 GLY A N 1
ATOM 1278 C CA . GLY A 1 168 ? -22.426 0.413 49.313 1.00 54.19 168 GLY A CA 1
ATOM 1279 C C . GLY A 1 168 ? -23.879 0.441 48.842 1.00 54.19 168 GLY A C 1
ATOM 1280 O O . GLY A 1 168 ? -24.688 1.230 49.318 1.00 54.19 168 GLY A O 1
ATOM 1281 N N . CYS A 1 169 ? -24.211 -0.415 47.875 1.00 58.75 169 CYS A N 1
ATOM 1282 C CA . CYS A 1 169 ? -25.605 -0.658 47.530 1.00 58.75 169 CYS A CA 1
ATOM 1283 C C . CYS A 1 169 ? -26.149 -1.679 48.541 1.00 58.75 169 CYS A C 1
ATOM 1285 O O . CYS A 1 169 ? -25.824 -2.862 48.448 1.00 58.75 169 CYS A O 1
ATOM 1287 N N . ASP A 1 170 ? -26.930 -1.232 49.522 1.00 54.75 170 ASP A N 1
ATOM 1288 C CA . ASP A 1 170 ? -27.637 -2.136 50.429 1.00 54.75 170 ASP A CA 1
ATOM 1289 C C . ASP A 1 170 ? -28.917 -2.609 49.724 1.00 54.75 170 ASP A C 1
ATOM 1291 O O . ASP A 1 170 ? -29.849 -1.837 49.497 1.00 54.75 170 ASP A O 1
ATOM 1295 N N . THR A 1 171 ? -28.957 -3.869 49.289 1.00 51.53 171 THR A N 1
ATOM 1296 C CA . THR A 1 171 ? -30.035 -4.425 48.448 1.00 51.53 171 THR A CA 1
ATOM 1297 C C . THR A 1 171 ? -31.341 -4.688 49.210 1.00 51.53 171 THR A C 1
ATOM 1299 O O . THR A 1 171 ? -32.097 -5.587 48.846 1.00 51.53 171 THR A O 1
ATOM 1302 N N . THR A 1 172 ? -31.640 -3.932 50.269 1.00 46.00 172 THR A N 1
ATOM 1303 C CA . THR A 1 172 ? -32.826 -4.164 51.111 1.00 46.00 172 THR A CA 1
ATOM 1304 C C . THR A 1 172 ? -33.847 -3.038 51.181 1.00 46.00 172 THR A C 1
ATOM 1306 O O . THR A 1 172 ? -34.879 -3.239 51.818 1.00 46.00 172 THR A O 1
ATOM 1309 N N . THR A 1 173 ? -33.690 -1.913 50.479 1.00 46.06 173 THR A N 1
ATOM 1310 C CA . THR A 1 173 ? -34.750 -0.890 50.469 1.00 46.06 173 THR A CA 1
ATOM 1311 C C . THR A 1 173 ? -34.940 -0.224 49.108 1.00 46.06 173 THR A C 1
ATOM 1313 O O . THR A 1 173 ? -34.110 0.534 48.621 1.00 46.06 173 THR A O 1
ATOM 1316 N N . ASN A 1 174 ? -36.116 -0.452 48.516 1.00 44.34 174 ASN A N 1
ATOM 1317 C CA . ASN A 1 174 ? -36.696 0.409 47.484 1.00 44.34 174 ASN A CA 1
ATOM 1318 C C . ASN A 1 174 ? -37.040 1.782 48.086 1.00 44.34 174 ASN A C 1
ATOM 1320 O O . ASN A 1 174 ? -38.211 2.110 48.276 1.00 44.34 174 ASN A O 1
ATOM 1324 N N . THR A 1 175 ? -36.034 2.588 48.406 1.00 40.00 175 THR A N 1
ATOM 1325 C CA . THR A 1 175 ? -36.221 3.997 48.745 1.00 40.00 175 THR A CA 1
ATOM 1326 C C . THR A 1 175 ? -35.111 4.811 48.112 1.00 40.00 175 THR A C 1
ATOM 1328 O O . THR A 1 175 ? -33.944 4.677 48.464 1.00 40.00 175 THR A O 1
ATOM 1331 N N . ILE A 1 176 ? -35.499 5.679 47.179 1.00 44.84 176 ILE A N 1
ATOM 1332 C CA . ILE A 1 176 ? -34.677 6.795 46.727 1.00 44.84 176 ILE A CA 1
ATOM 1333 C C . ILE A 1 176 ? -34.446 7.665 47.966 1.00 44.84 176 ILE A C 1
ATOM 1335 O O . ILE A 1 176 ? -35.356 8.373 48.397 1.00 44.84 176 ILE A O 1
ATOM 1339 N N . GLU A 1 177 ? -33.256 7.606 48.563 1.00 41.62 177 GLU A N 1
ATOM 1340 C CA . GLU A 1 177 ? -32.834 8.621 49.525 1.00 41.62 177 GLU A CA 1
ATOM 1341 C C . GLU A 1 177 ? -32.567 9.912 48.748 1.00 41.62 177 GLU A C 1
ATOM 1343 O O . GLU A 1 177 ? -31.442 10.256 48.391 1.00 41.62 177 GLU A O 1
ATOM 1348 N N . THR A 1 178 ? -33.633 10.655 48.447 1.00 43.41 178 THR A N 1
ATOM 1349 C CA . THR A 1 178 ? -33.482 12.086 48.217 1.00 43.41 178 THR A CA 1
ATOM 1350 C C . THR A 1 178 ? -32.947 12.654 49.520 1.00 43.41 178 THR A C 1
ATOM 1352 O O . THR A 1 178 ? -33.666 12.639 50.520 1.00 43.41 178 THR A O 1
ATOM 1355 N N . GLY A 1 179 ? -31.688 13.098 49.512 1.00 50.09 179 GLY A N 1
ATOM 1356 C CA . GLY A 1 179 ? -31.040 13.751 50.642 1.00 50.09 179 GLY A CA 1
ATOM 1357 C C . GLY A 1 179 ? -31.983 14.759 51.294 1.00 50.09 179 GLY A C 1
ATOM 1358 O O . GLY A 1 179 ? -32.235 15.839 50.765 1.00 50.09 179 GLY A O 1
ATOM 1359 N N . GLY A 1 180 ? -32.534 14.362 52.434 1.00 38.41 180 GLY A N 1
ATOM 1360 C CA . GLY A 1 180 ? -33.475 15.131 53.222 1.00 38.41 180 GLY A CA 1
A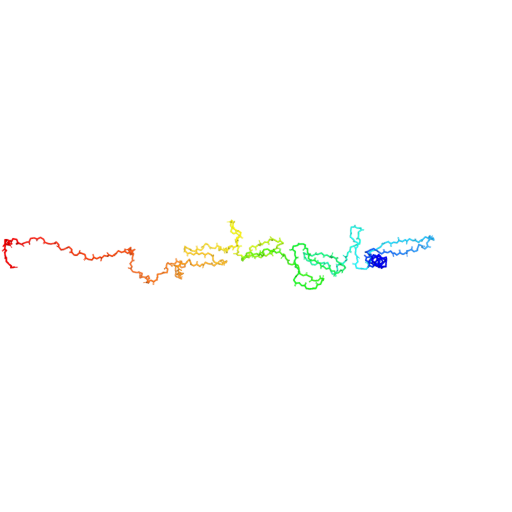TOM 1361 C C . GLY A 1 180 ? -32.980 15.111 54.651 1.00 38.41 180 GLY A C 1
ATOM 1362 O O . GLY A 1 180 ? -33.099 14.104 55.345 1.00 38.41 180 GLY A O 1
ATOM 1363 N N . ALA A 1 181 ? -32.403 16.226 55.088 1.00 45.91 181 ALA A N 1
ATOM 1364 C CA . ALA A 1 181 ? -32.111 16.470 56.489 1.00 45.91 181 ALA A CA 1
ATOM 1365 C C . ALA A 1 181 ? -33.432 16.478 57.282 1.00 45.91 181 ALA A C 1
ATOM 1367 O O . ALA A 1 181 ? -34.091 17.507 57.407 1.00 45.91 181 ALA A O 1
ATOM 1368 N N . ALA A 1 182 ? -33.841 15.324 57.806 1.00 45.06 182 ALA A N 1
ATOM 1369 C CA . ALA A 1 182 ? -34.965 15.214 58.724 1.00 45.06 182 ALA A CA 1
ATOM 1370 C C . ALA A 1 182 ? -34.481 15.519 60.151 1.00 45.06 182 ALA A C 1
ATOM 1372 O O . ALA A 1 182 ? -34.081 14.631 60.902 1.00 45.06 182 ALA A O 1
ATOM 1373 N N . GLN A 1 183 ? -34.499 16.796 60.537 1.00 41.66 183 GLN A N 1
ATOM 1374 C CA . GLN A 1 183 ? -34.453 17.168 61.951 1.00 41.66 183 GLN A CA 1
ATOM 1375 C C . GLN A 1 183 ? -35.815 16.875 62.592 1.00 41.66 183 GLN A C 1
ATOM 1377 O O . GLN A 1 183 ? -36.849 17.404 62.190 1.00 41.66 183 GLN A O 1
ATOM 1382 N N . SER A 1 184 ? -35.797 16.012 63.606 1.00 38.09 184 SER A N 1
ATOM 1383 C CA . SER A 1 184 ? -36.937 15.656 64.452 1.00 38.09 184 SER A CA 1
ATOM 1384 C C . SER A 1 184 ? -37.477 16.884 65.200 1.00 38.09 184 SER A C 1
ATOM 1386 O O . SER A 1 184 ? -36.913 17.275 66.223 1.00 38.09 184 SER A O 1
ATOM 1388 N N . LEU A 1 185 ? -38.614 17.438 64.768 1.00 35.81 185 LEU A N 1
ATOM 1389 C CA . LEU A 1 185 ? -39.448 18.289 65.618 1.00 35.81 185 LEU A CA 1
ATOM 1390 C C . LEU A 1 185 ? -40.615 17.447 66.156 1.00 35.81 185 LEU A C 1
ATOM 1392 O O . LEU A 1 185 ? -41.560 17.128 65.438 1.00 35.81 185 LEU A O 1
ATOM 1396 N N . ARG A 1 186 ? -40.531 17.040 67.428 1.00 42.34 186 ARG A N 1
ATOM 1397 C CA . ARG A 1 186 ? -41.622 16.353 68.131 1.00 42.34 186 ARG A CA 1
ATOM 1398 C C . ARG A 1 186 ? -42.770 17.340 68.371 1.00 42.34 186 ARG A C 1
ATOM 1400 O O . ARG A 1 186 ? -42.629 18.244 69.187 1.00 42.34 186 ARG A O 1
ATOM 1407 N N . MET A 1 187 ? -43.908 17.134 67.712 1.00 39.41 187 MET A N 1
ATOM 1408 C CA . MET A 1 187 ? -45.202 17.684 68.129 1.00 39.41 187 MET A CA 1
ATOM 1409 C C . MET A 1 187 ? -45.960 16.593 68.892 1.00 39.41 187 MET A C 1
ATOM 1411 O O . MET A 1 187 ? -46.437 15.636 68.291 1.00 39.41 187 MET A O 1
ATOM 1415 N N . THR A 1 188 ? -46.051 16.712 70.216 1.00 37.66 188 THR A N 1
ATOM 1416 C CA . THR A 1 188 ? -46.970 15.912 71.041 1.00 37.66 188 THR A CA 1
ATOM 1417 C C . THR A 1 188 ? -48.283 16.671 71.197 1.00 37.66 188 THR A C 1
ATOM 1419 O O . THR A 1 188 ? -48.299 17.760 71.769 1.00 37.66 188 THR A O 1
ATOM 1422 N N . ILE A 1 189 ? -49.367 16.096 70.678 1.00 47.69 189 ILE A N 1
ATOM 1423 C CA . ILE A 1 189 ? -50.750 16.517 70.911 1.00 47.69 189 ILE A CA 1
ATOM 1424 C C . ILE A 1 189 ? -51.375 15.439 71.788 1.00 47.69 189 ILE A C 1
ATOM 1426 O O . ILE A 1 189 ? -51.510 14.317 71.324 1.00 47.69 189 ILE A O 1
ATOM 1430 N N . ASP A 1 190 ? -51.776 15.795 73.005 1.00 38.34 190 ASP A N 1
ATOM 1431 C CA . ASP A 1 190 ? -52.887 15.148 73.702 1.00 38.34 190 ASP A CA 1
ATOM 1432 C C . ASP A 1 190 ? -53.594 16.208 74.549 1.00 38.34 190 ASP A C 1
ATOM 1434 O O . ASP A 1 190 ? -52.982 16.938 75.330 1.00 38.34 190 ASP A O 1
ATOM 1438 N N . GLY A 1 191 ? -54.890 16.362 74.288 1.00 43.12 191 GLY A N 1
ATOM 1439 C CA . GLY A 1 191 ? -55.747 17.340 74.933 1.00 43.12 191 GLY A CA 1
ATOM 1440 C C . GLY A 1 191 ? -56.218 16.906 76.319 1.00 43.12 191 GLY A C 1
ATOM 1441 O O . GLY A 1 191 ? -56.256 15.723 76.638 1.00 43.12 191 GLY A O 1
ATOM 1442 N N . LEU A 1 192 ? -56.697 17.917 77.053 1.00 41.06 192 LEU A N 1
ATOM 1443 C CA . LEU A 1 192 ? -57.432 17.881 78.323 1.00 41.06 192 LEU A CA 1
ATOM 1444 C C . LEU A 1 192 ? -56.574 17.647 79.573 1.00 41.06 192 LEU A C 1
ATOM 1446 O O . LEU A 1 192 ? -56.179 16.523 79.845 1.00 41.06 192 LEU A O 1
ATOM 1450 N N . ILE A 1 193 ? -56.414 18.708 80.385 1.00 38.88 193 ILE A N 1
ATOM 1451 C CA . ILE A 1 193 ? -56.769 18.785 81.825 1.00 38.88 193 ILE A CA 1
ATOM 1452 C C . ILE A 1 193 ? -55.978 19.926 82.532 1.00 38.88 193 ILE A C 1
ATOM 1454 O O . ILE A 1 193 ? -54.770 20.033 82.376 1.00 38.88 193 ILE A O 1
ATOM 1458 N N . PHE A 1 194 ? -56.694 20.736 83.336 1.00 40.59 194 PHE A N 1
ATOM 1459 C CA . PHE A 1 194 ? -56.255 21.833 84.237 1.00 40.59 194 PHE A CA 1
ATOM 1460 C C . PHE A 1 194 ? -55.712 23.107 83.552 1.00 40.59 194 PHE A C 1
ATOM 1462 O O . PHE A 1 194 ? -54.604 23.143 83.045 1.00 40.59 194 PHE A O 1
ATOM 1469 N N . ALA A 1 195 ? -56.470 24.198 83.385 1.00 38.75 195 ALA A N 1
ATOM 1470 C CA . ALA A 1 195 ? -57.065 25.069 84.410 1.00 38.75 195 ALA A CA 1
ATOM 1471 C C . ALA A 1 195 ? -56.091 25.456 85.542 1.00 38.75 195 ALA A C 1
ATOM 1473 O O . ALA A 1 195 ? -55.561 24.581 86.217 1.00 38.75 195 ALA A O 1
ATOM 1474 N N . VAL A 1 196 ? -56.028 26.769 85.822 1.00 35.47 196 VAL A N 1
ATOM 1475 C CA . VAL A 1 196 ? -55.400 27.427 86.994 1.00 35.47 196 VAL A CA 1
ATOM 1476 C C . VAL A 1 196 ? -53.858 27.477 86.885 1.00 35.47 196 VAL A C 1
ATOM 1478 O O . VAL A 1 196 ? -53.221 26.454 86.719 1.00 35.47 196 VAL A O 1
ATOM 1481 N N . PHE A 1 197 ? -53.140 28.604 86.857 1.00 39.56 197 PHE A N 1
ATOM 1482 C CA . PHE A 1 197 ? -53.162 29.832 87.661 1.00 39.56 197 PHE A CA 1
ATOM 1483 C C . PHE A 1 197 ? -52.670 31.005 86.779 1.00 39.56 197 PHE A C 1
ATOM 1485 O O . PHE A 1 197 ? -51.700 30.867 86.045 1.00 39.56 197 PHE A O 1
ATOM 1492 N N . MET A 1 198 ? -53.405 32.110 86.639 1.00 38.09 198 MET A N 1
ATOM 1493 C CA . MET A 1 198 ? -53.420 33.252 87.568 1.00 38.09 198 MET A CA 1
ATOM 1494 C C . MET A 1 198 ? -52.031 33.863 87.837 1.00 38.09 198 MET A C 1
ATOM 1496 O O . MET A 1 198 ? -51.230 33.310 88.576 1.00 38.09 198 MET A O 1
ATOM 1500 N N . SER A 1 199 ? -51.841 35.056 87.258 1.00 39.53 199 SER A N 1
ATOM 1501 C CA . SER A 1 199 ? -51.296 36.276 87.879 1.00 39.53 199 SER A CA 1
ATOM 1502 C C . SER A 1 199 ? -49.949 36.249 88.623 1.00 39.53 199 SER A C 1
ATOM 1504 O O . SER A 1 199 ? -49.840 35.706 89.711 1.00 39.53 199 SER A O 1
ATOM 1506 N N . ALA A 1 200 ? -49.048 37.094 88.109 1.00 40.56 200 ALA A N 1
ATOM 1507 C CA . ALA A 1 200 ? -48.283 38.107 88.843 1.00 40.56 200 ALA A CA 1
ATOM 1508 C C . ALA A 1 200 ? -47.195 37.691 89.867 1.00 40.56 200 ALA A C 1
ATOM 1510 O O . ALA A 1 200 ? -47.469 37.108 90.907 1.00 40.56 200 ALA A O 1
ATOM 1511 N N . ALA A 1 201 ? -46.018 38.286 89.623 1.00 39.50 201 ALA A N 1
ATOM 1512 C CA . ALA A 1 201 ? -45.168 39.010 90.579 1.00 39.50 201 ALA A CA 1
ATOM 1513 C C . ALA A 1 201 ? -43.922 38.320 91.186 1.00 39.50 201 ALA A C 1
ATOM 1515 O O . ALA A 1 201 ? -43.999 37.222 91.721 1.00 39.50 201 ALA A O 1
ATOM 1516 N N . PHE A 1 202 ? -42.832 39.114 91.169 1.00 37.75 202 PHE A N 1
ATOM 1517 C CA . PHE A 1 202 ? -41.551 39.053 91.906 1.00 37.75 202 PHE A CA 1
ATOM 1518 C C . PHE A 1 202 ? -40.662 37.820 91.645 1.00 37.75 202 PHE A C 1
ATOM 1520 O O . PHE A 1 202 ? -41.116 36.687 91.701 1.00 37.75 202 PHE A O 1
ATOM 1527 N N . VAL A 1 203 ? -39.372 37.958 91.320 1.00 43.84 203 VAL A N 1
ATOM 1528 C CA . VAL A 1 203 ? -38.324 38.861 91.845 1.00 43.84 203 VAL A CA 1
ATOM 1529 C C . VAL A 1 203 ? -37.431 39.379 90.720 1.00 43.84 203 VAL A C 1
ATOM 1531 O O . VAL A 1 203 ? -37.170 38.598 89.779 1.00 43.84 203 VAL A O 1
#

Sequence (203 aa):
MLLKMLISLSVLSTVINLTTSQSCTKKRRDKYKYDTRTESYCCAGYVMRNNECVSACVPNCPANSRCTNVNKCTCNYGYTSTTSIPRDIVCEPKCTAGCQPHSTCTQPETCTCDSGYERRRGDGICEPICEERCSEHAICTAPDTCSCVEGYKLNEDLKECVPECQYGCDTTTNTIETGGAAQSLRMTIDGLIFAVFMSAAFV

Foldseek 3Di:
DVVVVVVVVVVVVVVVVVPPDQKDWDWDQDPVDNDIDIDIDGDPQWDDDPNDTDGDAVPAADPQWHDPHRNFIDGHPQWDFPDPDRNHTDTHGDQPVDDAPQWDCRHRVDIDGHPQWDQDPDPRHTDGDQPDDQAPQWDRPHRVDIDHHPQWDQDPVVRHTDGDPPPDDPVPDPDDCPPDPDDDDDDDDDDDDDDDDDDDDDD

InterPro domains:
  IPR000742 EGF-like domain [SM00181] (52-92)
  IPR000742 EGF-like domain [SM00181] (94-127)
  IPR000742 EGF-like domain [SM00181] (129-162)
  IPR053255 Epidermal growth factor-like domain-containing protein [PTHR24047] (22-173)

Radius of gyration: 44.41 Å; chains: 1; bounding box: 97×52×145 Å

Organism: Bactrocera dorsalis (NCBI:txid27457)

Secondary structure (DSSP, 8-state):
-HHHHHHHHHHHHHHHHHH--SEEEEEEE-SSSS-EEEEEEEPTTEEEETTEEEE--SSPPPTTEEEEETTEEEEPTTEEES---SSS--EEE--TT---TTEEEEETTEEEEPTTEEE-TTT--EEEP-SSPPPTTEEEEETTEEEEPTTEEEETTTTEEEE--TT---TT-------------------------------

pLDDT: mean 78.73, std 20.06, range [35.47, 97.12]